Protein AF-A0A8J2AU92-F1 (afdb_monomer)

Structure (mmCIF, N/CA/C/O backbone):
data_AF-A0A8J2AU92-F1
#
_entry.id   AF-A0A8J2AU92-F1
#
loop_
_atom_site.group_PDB
_atom_site.id
_atom_site.type_symbol
_atom_site.label_atom_id
_atom_site.label_alt_id
_atom_site.label_comp_id
_atom_site.label_asym_id
_atom_site.label_entity_id
_atom_site.label_seq_id
_atom_site.pdbx_PDB_ins_code
_atom_site.Cartn_x
_atom_site.Cartn_y
_atom_site.Cartn_z
_atom_site.occupancy
_atom_site.B_iso_or_equiv
_atom_site.auth_seq_id
_atom_site.auth_comp_id
_atom_site.auth_asym_id
_atom_site.auth_atom_id
_atom_site.pdbx_PDB_model_num
ATOM 1 N N . MET A 1 1 ? -18.423 16.513 -66.044 1.00 45.84 1 MET A N 1
ATOM 2 C CA . MET A 1 1 ? -17.310 16.130 -65.147 1.00 45.84 1 MET A CA 1
ATOM 3 C C . MET A 1 1 ? -17.888 15.427 -63.923 1.00 45.84 1 MET A C 1
ATOM 5 O O . MET A 1 1 ? -18.429 16.090 -63.050 1.00 45.84 1 MET A O 1
ATOM 9 N N . ARG A 1 2 ? -17.880 14.086 -63.909 1.00 35.47 2 ARG A N 1
ATOM 10 C CA . ARG A 1 2 ? -18.372 13.256 -62.794 1.00 35.47 2 ARG A CA 1
ATOM 11 C C . ARG A 1 2 ? -17.227 13.052 -61.795 1.00 35.47 2 ARG A C 1
ATOM 13 O O . ARG A 1 2 ? -16.176 12.568 -62.201 1.00 35.47 2 ARG A O 1
ATOM 20 N N . ARG A 1 3 ? -17.416 13.425 -60.524 1.00 49.69 3 ARG A N 1
ATOM 21 C CA . ARG A 1 3 ? -16.503 13.065 -59.426 1.00 49.69 3 ARG A CA 1
ATOM 22 C C . ARG A 1 3 ? -17.018 11.797 -58.753 1.00 49.69 3 ARG A C 1
ATOM 24 O O . ARG A 1 3 ? -18.166 11.748 -58.322 1.00 49.69 3 ARG A O 1
ATOM 31 N N . LEU A 1 4 ? -16.157 10.788 -58.711 1.00 50.66 4 LEU A N 1
ATOM 32 C CA . LEU A 1 4 ? -16.329 9.559 -57.949 1.00 50.66 4 LEU A CA 1
ATOM 33 C C . LEU A 1 4 ? -16.098 9.883 -56.465 1.00 50.66 4 LEU A C 1
ATOM 35 O O . LEU A 1 4 ? -15.026 10.362 -56.107 1.00 50.66 4 LEU A O 1
ATOM 39 N N . PHE A 1 5 ? -17.104 9.643 -55.625 1.00 44.06 5 PHE A N 1
ATOM 40 C CA . PHE A 1 5 ? -16.948 9.547 -54.174 1.00 44.06 5 PHE A CA 1
ATOM 41 C C . PHE A 1 5 ? -16.789 8.066 -53.829 1.00 44.06 5 PHE A C 1
ATOM 43 O O . PHE A 1 5 ? -17.684 7.264 -54.099 1.00 44.06 5 PHE A O 1
ATOM 50 N N . THR A 1 6 ? -15.641 7.695 -53.272 1.00 51.19 6 THR A N 1
ATOM 51 C CA . THR A 1 6 ? -15.382 6.353 -52.754 1.00 51.19 6 THR A CA 1
ATOM 52 C C . THR A 1 6 ? -16.047 6.189 -51.385 1.00 51.19 6 THR A C 1
ATOM 54 O O . THR A 1 6 ? -15.895 7.018 -50.489 1.00 51.19 6 THR A O 1
ATOM 57 N N . LYS A 1 7 ? -16.826 5.110 -51.242 1.00 45.81 7 LYS A N 1
ATOM 58 C CA . LYS A 1 7 ? -17.370 4.608 -49.975 1.00 45.81 7 LYS A CA 1
ATOM 59 C C . LYS A 1 7 ? -16.246 3.913 -49.206 1.00 45.81 7 LYS A C 1
ATOM 61 O O . LYS A 1 7 ? -16.013 2.735 -49.438 1.00 45.81 7 LYS A O 1
ATOM 66 N N . GLU A 1 8 ? -15.568 4.615 -48.306 1.00 49.22 8 GLU A N 1
ATOM 67 C CA . GLU A 1 8 ? -14.637 3.964 -47.374 1.00 49.22 8 GLU A CA 1
ATOM 68 C C . GLU A 1 8 ? -14.429 4.796 -46.095 1.00 49.22 8 GLU A C 1
ATOM 70 O O . GLU A 1 8 ? -13.327 5.238 -45.794 1.00 49.22 8 GLU A O 1
ATOM 75 N N . SER A 1 9 ? -15.496 5.079 -45.333 1.00 48.47 9 SER A N 1
ATOM 76 C CA . SER A 1 9 ? -15.340 5.637 -43.973 1.00 48.47 9 SER A CA 1
ATOM 77 C C . SER A 1 9 ? -16.565 5.441 -43.061 1.00 48.47 9 SER A C 1
ATOM 79 O O . SER A 1 9 ? -17.078 6.409 -42.499 1.00 48.47 9 SER A O 1
ATOM 81 N N . ALA A 1 10 ? -17.065 4.211 -42.902 1.00 44.78 10 ALA A N 1
ATOM 82 C CA . ALA A 1 10 ? -18.210 3.948 -42.012 1.00 44.78 10 ALA A CA 1
ATOM 83 C C . ALA A 1 10 ? -17.948 2.991 -40.829 1.00 44.78 10 ALA A C 1
ATOM 85 O O . ALA A 1 10 ? -18.820 2.880 -39.979 1.00 44.78 10 ALA A O 1
ATOM 86 N N . ASP A 1 11 ? -16.754 2.397 -40.682 1.00 43.44 11 ASP A N 1
ATOM 87 C CA . ASP A 1 11 ? -16.524 1.326 -39.684 1.00 43.44 11 ASP A CA 1
ATOM 88 C C . ASP A 1 11 ? -15.513 1.661 -38.566 1.00 43.44 11 ASP A C 1
ATOM 90 O O . ASP A 1 11 ? -14.786 0.794 -38.086 1.00 43.44 11 ASP A O 1
ATOM 94 N N . LYS A 1 12 ? -15.432 2.918 -38.104 1.00 45.22 12 LYS A N 1
ATOM 95 C CA . LYS A 1 12 ? -14.514 3.296 -36.998 1.00 45.22 12 LYS A CA 1
ATOM 96 C C . LYS A 1 12 ? -15.156 4.025 -35.811 1.00 45.22 12 LYS A C 1
ATOM 98 O O . LYS A 1 12 ? -14.476 4.778 -35.125 1.00 45.22 12 LYS A O 1
ATOM 103 N N . PHE A 1 13 ? -16.432 3.769 -35.519 1.00 42.09 13 PHE A N 1
ATOM 104 C CA . PHE A 1 13 ? -17.119 4.336 -34.343 1.00 42.09 13 PHE A CA 1
ATOM 105 C C . PHE A 1 13 ? -17.923 3.299 -33.531 1.00 42.09 13 PHE A C 1
ATOM 107 O O . PHE A 1 13 ? -19.010 3.589 -33.044 1.00 42.09 13 PHE A O 1
ATOM 114 N N . ALA A 1 14 ? -17.394 2.081 -33.359 1.00 45.72 14 ALA A N 1
ATOM 115 C CA . ALA A 1 14 ? -18.055 1.029 -32.572 1.00 45.72 14 ALA A CA 1
ATOM 116 C C . ALA A 1 14 ? -17.106 0.237 -31.645 1.00 45.72 14 ALA A C 1
ATOM 118 O O . ALA A 1 14 ? -17.269 -0.964 -31.463 1.00 45.72 14 ALA A O 1
ATOM 119 N N . PHE A 1 15 ? -16.124 0.898 -31.026 1.00 43.94 15 PHE A N 1
ATOM 120 C CA . PHE A 1 15 ? -15.339 0.317 -29.926 1.00 43.94 15 PHE A CA 1
ATOM 121 C C . PHE A 1 15 ? -15.318 1.278 -28.744 1.00 43.94 15 PHE A C 1
ATOM 123 O O . PHE A 1 15 ? -14.412 2.090 -28.589 1.00 43.94 15 PHE A O 1
ATOM 130 N N . GLY A 1 16 ? -16.358 1.214 -27.919 1.00 42.97 16 GLY A N 1
ATOM 131 C CA . GLY A 1 16 ? -16.445 2.058 -26.736 1.00 42.97 16 GLY A CA 1
ATOM 132 C C . GLY A 1 16 ? -17.606 1.693 -25.829 1.00 42.97 16 GLY A C 1
ATOM 133 O O . GLY A 1 16 ? -18.372 2.580 -25.503 1.00 42.97 16 GLY A O 1
ATOM 134 N N . CYS A 1 17 ? -17.778 0.413 -25.473 1.00 41.12 17 CYS A N 1
ATOM 135 C CA . CYS A 1 17 ? -18.692 -0.007 -24.390 1.00 41.12 17 CYS A CA 1
ATOM 136 C C . CYS A 1 17 ? -18.416 -1.411 -23.801 1.00 41.12 17 CYS A C 1
ATOM 138 O O . CYS A 1 17 ? -19.053 -1.788 -22.825 1.00 41.12 17 CYS A O 1
ATOM 140 N N . THR A 1 18 ? -17.470 -2.201 -24.320 1.00 41.25 18 THR A N 1
ATOM 141 C CA . THR A 1 18 ? -17.225 -3.581 -23.841 1.00 41.25 18 THR A CA 1
ATOM 142 C C . THR A 1 18 ? -16.221 -3.706 -22.686 1.00 41.25 18 THR A C 1
ATOM 144 O O . THR A 1 18 ? -16.001 -4.805 -22.190 1.00 41.25 18 THR A O 1
ATOM 147 N N . GLY A 1 19 ? -15.649 -2.600 -22.197 1.00 38.66 19 GLY A N 1
ATOM 148 C CA . GLY A 1 19 ? -14.637 -2.615 -21.127 1.00 38.66 19 GLY A CA 1
ATOM 149 C C . GLY A 1 19 ? -15.167 -2.728 -19.689 1.00 38.66 19 GLY A C 1
ATOM 150 O O . GLY A 1 19 ? -14.377 -2.931 -18.774 1.00 38.66 19 GLY A O 1
ATOM 151 N N . ILE A 1 20 ? -16.479 -2.610 -19.454 1.00 41.97 20 ILE A N 1
ATOM 152 C CA . ILE A 1 20 ? -17.036 -2.580 -18.083 1.00 41.97 20 ILE A CA 1
ATOM 153 C C . ILE A 1 20 ? -17.340 -3.996 -17.548 1.00 41.97 20 ILE A C 1
ATOM 155 O O . ILE A 1 20 ? -17.282 -4.227 -16.342 1.00 41.97 20 ILE A O 1
ATOM 159 N N . ALA A 1 21 ? -17.580 -4.986 -18.415 1.00 38.94 21 ALA A N 1
ATOM 160 C CA . ALA A 1 21 ? -17.986 -6.332 -17.986 1.00 38.94 21 ALA A CA 1
ATOM 161 C C . ALA A 1 21 ? -16.845 -7.172 -17.365 1.00 38.94 21 ALA A C 1
ATOM 163 O O . ALA A 1 21 ? -17.087 -7.982 -16.468 1.00 38.94 21 ALA A O 1
ATOM 164 N N . ALA A 1 22 ? -15.591 -6.959 -17.780 1.00 38.50 22 ALA A N 1
ATOM 165 C CA . ALA A 1 22 ? -14.452 -7.712 -17.243 1.00 38.50 22 ALA A CA 1
ATOM 166 C C . ALA A 1 22 ? -14.114 -7.318 -15.791 1.00 38.50 22 ALA A C 1
ATOM 168 O O . ALA A 1 22 ? -13.744 -8.172 -14.986 1.00 38.50 22 ALA A O 1
ATOM 169 N N . SER A 1 23 ? -14.329 -6.052 -15.416 1.00 41.69 23 SER A N 1
ATOM 170 C CA . SER A 1 23 ? -14.007 -5.562 -14.068 1.00 41.69 23 SER A CA 1
ATOM 171 C C . SER A 1 23 ? -14.993 -6.053 -12.996 1.00 41.69 23 SER A C 1
ATOM 173 O O . SER A 1 23 ? -14.610 -6.196 -11.838 1.00 41.69 23 SER A O 1
ATOM 175 N N . VAL A 1 24 ? -16.240 -6.371 -13.369 1.00 43.78 24 VAL A N 1
ATOM 176 C CA . VAL A 1 24 ? -17.266 -6.901 -12.446 1.00 43.78 24 VAL A CA 1
ATOM 177 C C . VAL A 1 24 ? -17.000 -8.370 -12.083 1.00 43.78 24 VAL A C 1
ATOM 179 O O . VAL A 1 24 ? -17.292 -8.801 -10.968 1.00 43.78 24 VAL A O 1
ATOM 182 N N . THR A 1 25 ? -16.387 -9.143 -12.985 1.00 42.97 25 THR A N 1
ATOM 183 C CA . THR A 1 25 ? -16.144 -10.581 -12.764 1.00 42.97 25 THR A CA 1
ATOM 184 C C . THR A 1 25 ? -14.987 -10.825 -11.785 1.00 42.97 25 THR A C 1
ATOM 186 O O . THR A 1 25 ? -15.093 -11.702 -10.929 1.00 42.97 25 THR A O 1
ATOM 189 N N . ALA A 1 26 ? -13.929 -10.003 -11.831 1.00 44.72 26 ALA A N 1
ATOM 190 C CA . ALA A 1 26 ? -12.849 -10.045 -10.838 1.00 44.72 26 ALA A CA 1
ATOM 191 C C . ALA A 1 26 ? -13.336 -9.627 -9.433 1.00 44.72 26 ALA A C 1
ATOM 193 O O . ALA A 1 26 ? -12.993 -10.275 -8.444 1.00 44.72 26 ALA A O 1
ATOM 194 N N . TYR A 1 27 ? -14.225 -8.627 -9.352 1.00 43.12 27 TYR A N 1
ATOM 195 C CA . TYR A 1 27 ? -14.877 -8.216 -8.099 1.00 43.12 27 TYR A CA 1
ATOM 196 C C . TYR A 1 27 ? -15.743 -9.330 -7.485 1.00 43.12 27 TYR A C 1
ATOM 198 O O . TYR A 1 27 ? -15.709 -9.559 -6.275 1.00 43.12 27 TYR A O 1
ATOM 206 N N . HIS A 1 28 ? -16.493 -10.072 -8.308 1.00 44.03 28 HIS A N 1
ATOM 207 C CA . HIS A 1 28 ? -17.317 -11.183 -7.820 1.00 44.03 28 HIS A CA 1
ATOM 208 C C . HIS A 1 28 ? -16.502 -12.387 -7.332 1.00 44.03 28 HIS A C 1
ATOM 210 O O . HIS A 1 28 ? -16.979 -13.116 -6.459 1.00 44.03 28 HIS A O 1
ATOM 216 N N . TYR A 1 29 ? -15.291 -12.600 -7.856 1.00 42.25 29 TYR A N 1
ATOM 217 C CA . TYR A 1 29 ? -14.424 -13.683 -7.389 1.00 42.25 29 TYR A CA 1
ATOM 218 C C . TYR A 1 29 ? -13.802 -13.360 -6.021 1.00 42.25 29 TYR A C 1
ATOM 220 O O . TYR A 1 29 ? -13.781 -14.221 -5.142 1.00 42.25 29 TYR A O 1
ATOM 228 N N . TRP A 1 30 ? -13.405 -12.102 -5.794 1.00 46.28 30 TRP A N 1
ATOM 229 C CA . TRP A 1 30 ? -12.909 -11.637 -4.494 1.00 46.28 30 TRP A CA 1
ATOM 230 C C . TRP A 1 30 ? -13.989 -11.700 -3.396 1.00 46.28 30 TRP A C 1
ATOM 232 O O . TRP A 1 30 ? -13.743 -12.236 -2.316 1.00 46.28 30 TRP A O 1
ATOM 242 N N . SER A 1 31 ? -15.225 -11.269 -3.690 1.00 46.88 31 SER A N 1
ATOM 243 C CA . SER A 1 31 ? -16.317 -11.288 -2.701 1.00 46.88 31 SER A CA 1
ATOM 244 C C . SER A 1 31 ? -16.759 -12.700 -2.282 1.00 46.88 31 SER A C 1
ATOM 246 O O . SER A 1 31 ? -17.202 -12.868 -1.149 1.00 46.88 31 SER A O 1
ATOM 248 N N . ARG A 1 32 ? -16.644 -13.717 -3.153 1.00 51.12 32 ARG A N 1
ATOM 249 C CA . ARG A 1 32 ? -17.005 -15.111 -2.812 1.00 51.12 32 ARG A CA 1
ATOM 250 C C . ARG A 1 32 ? -15.932 -15.842 -2.003 1.00 51.12 32 ARG A C 1
ATOM 252 O O . ARG A 1 32 ? -16.266 -16.779 -1.284 1.00 51.12 32 ARG A O 1
ATOM 259 N N . GLY A 1 33 ? -14.666 -15.433 -2.110 1.00 48.59 33 GLY A N 1
ATOM 260 C CA . GLY A 1 33 ? -13.575 -16.018 -1.324 1.00 48.59 33 GLY A CA 1
ATOM 261 C C . GLY A 1 33 ? -13.695 -15.720 0.174 1.00 48.59 33 GLY A C 1
ATOM 262 O O . GLY A 1 33 ? -13.491 -16.612 0.992 1.00 48.59 33 GLY A O 1
ATOM 263 N N . GLN A 1 34 ? -14.097 -14.498 0.538 1.00 50.41 34 GLN A N 1
ATOM 264 C CA . GLN A 1 34 ? -14.276 -14.092 1.942 1.00 50.41 34 GLN A CA 1
ATOM 265 C C . GLN A 1 34 ? -15.430 -14.834 2.639 1.00 50.41 34 GLN A C 1
ATOM 267 O O . GLN A 1 34 ? -15.287 -15.251 3.785 1.00 50.41 34 GLN A O 1
ATOM 272 N N . GLU A 1 35 ? -16.536 -15.093 1.934 1.00 54.91 35 GLU A N 1
ATOM 273 C CA . GLU A 1 35 ? -17.731 -15.717 2.522 1.00 54.91 35 GLU A CA 1
ATOM 274 C C . GLU A 1 35 ? -17.475 -17.147 3.048 1.00 54.91 35 GLU A C 1
ATOM 276 O O . GLU A 1 35 ? -18.091 -17.570 4.027 1.00 54.91 35 GLU A O 1
ATOM 281 N N . GLN A 1 36 ? -16.538 -17.902 2.455 1.00 55.25 36 GLN A N 1
ATOM 282 C CA . GLN A 1 36 ? -16.179 -19.229 2.976 1.00 55.25 36 GLN A CA 1
ATOM 283 C C . GLN A 1 36 ? -15.331 -19.178 4.252 1.00 55.25 36 GLN A C 1
ATOM 285 O O . GLN A 1 36 ? -15.491 -20.053 5.104 1.00 55.25 36 GLN A O 1
ATOM 290 N N . VAL A 1 37 ? -14.473 -18.167 4.413 1.00 56.97 37 VAL A N 1
ATOM 291 C CA . VAL A 1 37 ? -13.646 -18.011 5.621 1.00 56.97 37 VAL A CA 1
ATOM 292 C C . VAL A 1 37 ? -14.530 -17.643 6.816 1.00 56.97 37 VAL A C 1
ATOM 294 O O . VAL A 1 37 ? -14.434 -18.268 7.874 1.00 56.97 37 VAL A O 1
ATOM 297 N N . ASP A 1 38 ? -15.485 -16.732 6.614 1.00 53.12 38 ASP A N 1
ATOM 298 C CA . ASP A 1 38 ? -16.443 -16.322 7.649 1.00 53.12 38 ASP A CA 1
ATOM 299 C C . ASP A 1 38 ? -17.348 -17.489 8.100 1.00 53.12 38 ASP A C 1
ATOM 301 O O . ASP A 1 38 ? -17.683 -17.639 9.282 1.00 53.12 38 ASP A O 1
ATOM 305 N N . LYS A 1 39 ? -17.705 -18.389 7.173 1.00 57.50 39 LYS A N 1
ATOM 306 C CA . LYS A 1 39 ? -18.526 -19.571 7.476 1.00 57.50 39 LYS A CA 1
ATOM 307 C C . LYS A 1 39 ? -17.769 -20.650 8.259 1.00 57.50 39 LYS A C 1
ATOM 309 O O . LYS A 1 39 ? -18.392 -21.400 9.008 1.00 57.50 39 LYS A O 1
ATOM 314 N N . MET A 1 40 ? -16.443 -20.724 8.133 1.00 51.69 40 MET A N 1
ATOM 315 C CA . MET A 1 40 ? -15.620 -21.645 8.929 1.00 51.69 40 MET A CA 1
ATOM 316 C C . MET A 1 40 ? -15.353 -21.110 10.341 1.00 51.69 40 MET A C 1
ATOM 318 O O . MET A 1 40 ? -15.342 -21.893 11.291 1.00 51.69 40 MET A O 1
ATOM 322 N N . ALA A 1 41 ? -15.236 -19.789 10.510 1.00 54.88 41 ALA A N 1
ATOM 323 C CA . ALA A 1 41 ? -15.033 -19.168 11.821 1.00 54.88 41 ALA A CA 1
ATOM 324 C C . ALA A 1 41 ? -16.238 -19.328 12.775 1.00 54.88 41 ALA A C 1
ATOM 326 O O . ALA A 1 41 ? -16.071 -19.312 13.992 1.00 54.88 41 ALA A O 1
ATOM 327 N N . SER A 1 42 ? -17.451 -19.531 12.248 1.00 54.91 42 SER A N 1
ATOM 328 C CA . SER A 1 42 ? -18.685 -19.629 13.047 1.00 54.91 42 SER A CA 1
ATOM 329 C C . SER A 1 42 ? -19.101 -21.058 13.447 1.00 54.91 42 SER A C 1
ATOM 331 O O . SER A 1 42 ? -20.035 -21.219 14.231 1.00 54.91 42 SER A O 1
ATOM 333 N N . SER A 1 43 ? -18.418 -22.107 12.968 1.00 52.62 43 SER A N 1
ATOM 334 C CA . SER A 1 43 ? -18.859 -23.510 13.119 1.00 52.62 43 SER A CA 1
ATOM 335 C C . SER A 1 43 ? -18.281 -24.268 14.335 1.00 52.62 43 SER A C 1
ATOM 337 O O . SER A 1 43 ? -18.630 -25.430 14.550 1.00 52.62 43 SER A O 1
ATOM 339 N N . SER A 1 44 ? -17.400 -23.667 15.138 1.00 46.75 44 SER A N 1
ATOM 340 C CA . SER A 1 44 ? -16.679 -24.351 16.228 1.00 46.75 44 SER A CA 1
ATOM 341 C C . SER A 1 44 ? -17.330 -24.121 17.604 1.00 46.75 44 SER A C 1
ATOM 343 O O . SER A 1 44 ? -16.786 -23.410 18.448 1.00 46.75 44 SER A O 1
ATOM 345 N N . GLY A 1 45 ? -18.507 -24.709 17.844 1.00 46.69 45 GLY A N 1
ATOM 346 C CA . GLY A 1 45 ? -19.263 -24.550 19.096 1.00 46.69 45 GLY A CA 1
ATOM 347 C C . GLY A 1 45 ? -19.676 -25.875 19.744 1.00 46.69 45 GLY A C 1
ATOM 348 O O . GLY A 1 45 ? -20.853 -26.221 19.719 1.00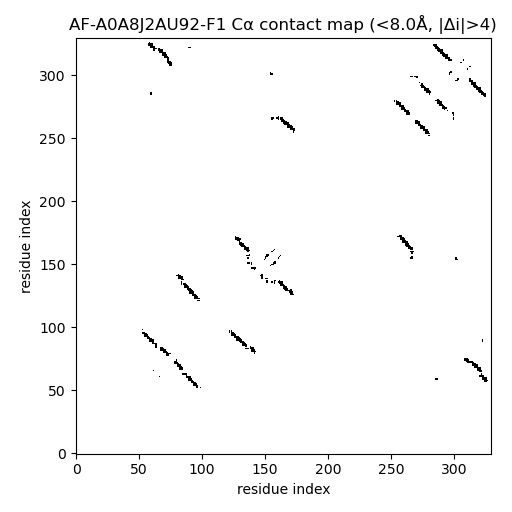 46.69 45 GLY A O 1
ATOM 349 N N . GLY A 1 46 ? -18.723 -26.608 20.331 1.00 47.75 46 GLY A N 1
ATOM 350 C CA . GLY A 1 46 ? -18.951 -27.841 21.098 1.00 47.75 46 GLY A CA 1
ATOM 351 C C . GLY A 1 46 ? -18.392 -27.751 22.522 1.00 47.75 46 GLY A C 1
ATOM 352 O O . GLY A 1 46 ? -17.256 -28.129 22.750 1.00 47.75 46 GLY A O 1
ATOM 353 N N . GLY A 1 47 ? -19.212 -27.219 23.435 1.00 53.06 47 GLY A N 1
ATOM 354 C CA . GLY A 1 47 ? -19.230 -27.397 24.897 1.00 53.06 47 GLY A CA 1
ATOM 355 C C . GLY A 1 47 ? -17.937 -27.602 25.696 1.00 53.06 47 GLY A C 1
ATOM 356 O O . GLY A 1 47 ? -17.598 -28.740 25.976 1.00 53.06 47 GLY A O 1
ATOM 357 N N . ASP A 1 48 ? -17.399 -26.513 26.259 1.00 47.28 48 ASP A N 1
ATOM 358 C CA . ASP A 1 48 ? -16.711 -26.502 27.561 1.00 47.28 48 ASP A CA 1
ATOM 359 C C . ASP A 1 48 ? -17.020 -25.181 28.297 1.00 47.28 48 ASP A C 1
ATOM 361 O O . ASP A 1 48 ? -16.854 -24.090 27.754 1.00 47.28 48 ASP A O 1
ATOM 365 N N . LYS A 1 49 ? -17.535 -25.261 29.534 1.00 56.78 49 LYS A N 1
ATOM 366 C CA . LYS A 1 49 ? -18.047 -24.124 30.336 1.00 56.78 49 LYS A CA 1
ATOM 367 C C . LYS A 1 49 ? -16.969 -23.420 31.181 1.00 56.78 49 LYS A C 1
ATOM 369 O O . LYS A 1 49 ? -17.259 -22.971 32.287 1.00 56.78 49 LYS A O 1
ATOM 374 N N . ASN A 1 50 ? -15.740 -23.306 30.685 1.00 55.50 50 ASN A N 1
ATOM 375 C CA . ASN A 1 50 ? -14.701 -22.523 31.361 1.00 55.50 50 ASN A CA 1
ATOM 376 C C . ASN A 1 50 ? -14.680 -21.104 30.784 1.00 55.50 50 ASN A C 1
ATOM 378 O O . ASN A 1 50 ? -14.566 -20.950 29.574 1.00 55.50 50 ASN A O 1
ATOM 382 N N . GLY A 1 51 ? -14.848 -20.096 31.651 1.00 58.50 51 GLY A N 1
ATOM 383 C CA . GLY A 1 51 ? -15.053 -18.671 31.345 1.00 58.50 51 GLY A CA 1
ATOM 384 C C . GLY A 1 51 ? -14.274 -18.129 30.144 1.00 58.50 51 GLY A C 1
ATOM 385 O O . GLY A 1 51 ? -13.183 -17.585 30.293 1.00 58.50 51 GLY A O 1
ATOM 386 N N . ALA A 1 52 ? -14.864 -18.259 28.957 1.00 59.75 52 ALA A N 1
ATOM 387 C CA . ALA A 1 52 ? -14.277 -17.813 27.709 1.00 59.75 52 ALA A CA 1
ATOM 388 C C . ALA A 1 52 ? -14.295 -16.282 27.654 1.00 59.75 52 ALA A C 1
ATOM 390 O O . ALA A 1 52 ? -15.355 -15.655 27.719 1.00 59.75 52 ALA A O 1
ATOM 391 N N . SER A 1 53 ? -13.109 -15.688 27.527 1.00 62.59 53 SER A N 1
ATOM 392 C CA . SER A 1 53 ? -12.957 -14.282 27.159 1.00 62.59 53 SER A CA 1
ATOM 393 C C . SER A 1 53 ? -13.729 -14.025 25.863 1.00 62.59 53 SER A C 1
ATOM 395 O O . SER A 1 53 ? -13.485 -14.670 24.842 1.00 62.59 53 SER A O 1
ATOM 397 N N . LYS A 1 54 ? -14.701 -13.113 25.912 1.00 69.44 54 LYS A N 1
ATOM 398 C CA . LYS A 1 54 ? -15.484 -12.718 24.742 1.00 69.44 54 LYS A CA 1
ATOM 399 C C . LYS A 1 54 ? -14.655 -11.728 23.928 1.00 69.44 54 LYS A C 1
ATOM 401 O O . LYS A 1 54 ? -14.591 -10.554 24.283 1.00 69.44 54 LYS A O 1
ATOM 406 N N . SER A 1 55 ? -14.033 -12.190 22.848 1.00 77.44 55 SER A N 1
ATOM 407 C CA . SER A 1 55 ? -13.433 -11.299 21.857 1.00 77.44 55 SER A CA 1
ATOM 408 C C . SER A 1 55 ? -14.523 -10.728 20.948 1.00 77.44 55 SER A C 1
ATOM 410 O O . SER A 1 55 ? -15.485 -11.408 20.584 1.00 77.44 55 SER A O 1
ATOM 412 N N . SER A 1 56 ? -14.395 -9.451 20.597 1.00 86.69 56 SER A N 1
ATOM 413 C CA . SER A 1 56 ? -15.205 -8.836 19.545 1.00 86.69 56 SER A CA 1
ATOM 414 C C . SER A 1 56 ? -14.309 -8.457 18.379 1.00 86.69 56 SER A C 1
ATOM 416 O O . SER A 1 56 ? -13.308 -7.768 18.576 1.00 86.69 56 SER A O 1
ATOM 418 N N . SER A 1 57 ? -14.675 -8.893 17.174 1.00 91.75 57 SER A N 1
ATOM 419 C CA . SER A 1 57 ? -14.012 -8.493 15.935 1.00 91.75 57 SER A CA 1
ATOM 420 C C . SER A 1 57 ? -14.769 -7.359 15.251 1.00 91.75 57 SER A C 1
ATOM 422 O O . SER A 1 57 ? -16.000 -7.370 15.212 1.00 91.75 57 SER A O 1
ATOM 424 N N . SER A 1 58 ? -14.050 -6.397 14.680 1.00 94.50 58 SER A N 1
ATOM 425 C CA . SER A 1 58 ? -14.619 -5.316 13.870 1.00 94.50 58 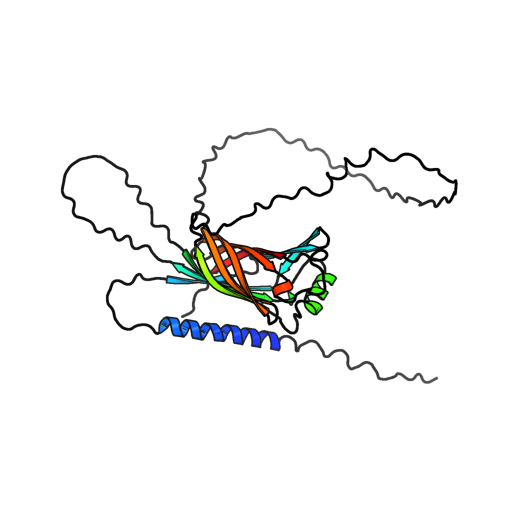SER A CA 1
ATOM 426 C C . SER A 1 58 ? -13.941 -5.251 12.504 1.00 94.50 58 SER A C 1
ATOM 428 O O . SER A 1 58 ? -12.737 -5.474 12.388 1.00 94.50 58 SER A O 1
ATOM 430 N N . LYS A 1 59 ? -14.722 -4.943 11.463 1.00 95.56 59 LYS A N 1
ATOM 431 C CA . LYS A 1 59 ? -14.238 -4.764 10.089 1.00 95.56 59 LYS A CA 1
ATOM 432 C C . LYS A 1 59 ? -14.242 -3.282 9.742 1.00 95.56 59 LYS A C 1
ATOM 434 O O . LYS A 1 59 ? -15.250 -2.606 9.933 1.00 95.56 59 LYS A O 1
ATOM 439 N N . TYR A 1 60 ? -13.135 -2.799 9.200 1.00 97.12 60 TYR A N 1
ATOM 440 C CA . TYR A 1 60 ? -12.981 -1.431 8.719 1.00 97.12 60 TYR A CA 1
ATOM 441 C C . TYR A 1 60 ? -12.621 -1.463 7.239 1.00 97.12 60 TYR A C 1
ATOM 443 O O . TYR A 1 60 ? -11.854 -2.321 6.810 1.00 97.12 60 TYR A O 1
ATOM 451 N N . ARG A 1 61 ? -13.153 -0.533 6.450 1.00 98.00 61 ARG A N 1
ATOM 452 C CA . ARG A 1 61 ? -12.861 -0.377 5.023 1.00 98.00 61 ARG A CA 1
ATOM 453 C C . ARG A 1 61 ? -12.102 0.917 4.795 1.00 98.00 61 ARG A C 1
ATOM 455 O O . ARG A 1 61 ? -12.459 1.943 5.365 1.00 98.00 61 ARG A O 1
ATOM 462 N N . PHE A 1 62 ? -11.076 0.873 3.954 1.00 98.06 62 PHE A N 1
ATOM 463 C CA . PHE A 1 62 ? -10.303 2.061 3.601 1.00 98.06 62 PHE A CA 1
ATOM 464 C C . PHE A 1 62 ? -11.210 3.084 2.915 1.00 98.06 62 PHE A C 1
ATOM 466 O O . PHE A 1 62 ? -12.002 2.722 2.046 1.00 98.06 62 PHE A O 1
ATOM 473 N N . ASP A 1 63 ? -11.071 4.351 3.294 1.00 98.25 63 ASP A N 1
ATOM 474 C CA . ASP A 1 63 ? -11.679 5.501 2.635 1.00 98.25 63 ASP A CA 1
ATOM 475 C C . ASP A 1 63 ? -10.697 6.034 1.574 1.00 98.25 63 ASP A C 1
ATOM 477 O O . ASP A 1 63 ? -9.696 6.666 1.942 1.00 98.25 63 ASP A O 1
ATOM 481 N N . PRO A 1 64 ? -10.933 5.807 0.265 1.00 97.75 64 PRO A N 1
ATOM 482 C CA . PRO A 1 64 ? -10.011 6.238 -0.785 1.00 97.75 64 PRO A CA 1
ATOM 483 C C . PRO A 1 64 ? -9.880 7.761 -0.903 1.00 97.75 64 PRO A C 1
ATOM 485 O O . PRO A 1 64 ? -8.879 8.239 -1.427 1.00 97.75 64 PRO A O 1
ATOM 488 N N . ALA A 1 65 ? -10.855 8.539 -0.415 1.00 97.88 65 ALA A N 1
ATOM 489 C CA . ALA A 1 65 ? -10.801 10.000 -0.472 1.00 97.88 65 ALA A CA 1
ATOM 490 C C . ALA A 1 65 ? -9.830 10.589 0.564 1.00 97.88 65 ALA A C 1
ATOM 492 O O . ALA A 1 65 ? -9.293 11.682 0.370 1.00 97.88 65 ALA A O 1
ATOM 493 N N . ARG A 1 66 ? -9.599 9.865 1.666 1.00 98.25 66 ARG A N 1
ATOM 494 C CA . ARG A 1 66 ? -8.714 10.278 2.768 1.00 98.25 66 ARG A CA 1
ATOM 495 C C . ARG A 1 66 ? -7.433 9.454 2.871 1.00 98.25 66 ARG A C 1
ATOM 497 O O . ARG A 1 66 ? -6.507 9.851 3.583 1.00 98.25 66 ARG A O 1
ATOM 504 N N . SER A 1 67 ? -7.369 8.339 2.155 1.00 98.50 67 SER A N 1
ATOM 505 C CA . SER A 1 67 ? -6.195 7.477 2.098 1.00 98.50 67 SER A CA 1
ATOM 506 C C . SER A 1 67 ? -5.276 7.849 0.931 1.00 98.50 67 SER A C 1
ATOM 508 O O . SER A 1 67 ? -5.708 8.383 -0.088 1.00 98.50 67 SER A O 1
ATOM 510 N N . LYS A 1 68 ? -3.980 7.571 1.072 1.00 98.50 68 LYS A N 1
ATOM 511 C CA . LYS A 1 68 ? -2.950 7.814 0.057 1.00 98.50 68 LYS A CA 1
ATOM 512 C C . LYS A 1 68 ? -2.016 6.614 0.001 1.00 98.50 68 LYS A C 1
ATOM 514 O O . LYS A 1 68 ? -1.449 6.250 1.026 1.00 98.50 68 LYS A O 1
ATOM 519 N N . LEU A 1 69 ? -1.825 6.048 -1.189 1.00 98.44 69 LEU A N 1
ATOM 520 C CA . LEU A 1 69 ? -0.842 4.995 -1.444 1.00 98.44 69 LEU A CA 1
ATOM 521 C C . LEU A 1 69 ? 0.310 5.574 -2.266 1.00 98.44 69 LEU A C 1
ATOM 523 O O . LEU A 1 69 ? 0.259 5.543 -3.498 1.00 98.44 69 LEU A O 1
ATOM 527 N N . ASN A 1 70 ? 1.308 6.159 -1.600 1.00 98.62 70 ASN A N 1
ATOM 528 C CA . ASN A 1 70 ? 2.465 6.739 -2.277 1.00 98.62 70 ASN A CA 1
ATOM 529 C C . ASN A 1 70 ? 3.605 5.727 -2.376 1.00 98.62 70 ASN A C 1
ATOM 531 O O . ASN A 1 70 ? 3.762 4.837 -1.540 1.00 98.62 70 ASN A O 1
ATOM 535 N N . PHE A 1 71 ? 4.437 5.911 -3.392 1.00 98.62 71 PHE A N 1
ATOM 536 C CA . PHE A 1 71 ? 5.700 5.210 -3.530 1.00 98.62 71 PHE A CA 1
ATOM 537 C C . PHE A 1 71 ? 6.792 6.163 -4.011 1.00 98.62 71 PHE A C 1
ATOM 539 O O . PHE A 1 71 ? 6.527 7.237 -4.566 1.00 98.62 71 PHE A O 1
ATOM 546 N N . SER A 1 72 ? 8.042 5.759 -3.821 1.00 98.25 72 SER A N 1
ATOM 547 C CA . SER A 1 72 ? 9.194 6.464 -4.371 1.00 98.25 72 SER A CA 1
ATOM 548 C C . SER A 1 72 ? 10.274 5.501 -4.845 1.00 98.25 72 SER A C 1
ATOM 550 O O . SER A 1 72 ? 10.446 4.421 -4.291 1.00 98.25 72 SER A O 1
ATOM 552 N N . THR A 1 73 ? 10.999 5.885 -5.890 1.00 97.94 73 THR A N 1
ATOM 553 C CA . THR A 1 73 ? 12.140 5.128 -6.418 1.00 97.94 73 THR A CA 1
ATOM 554 C C . THR A 1 73 ? 13.208 6.088 -6.920 1.00 97.94 73 THR A C 1
ATOM 556 O O . THR A 1 73 ? 12.891 7.179 -7.391 1.00 97.94 73 THR A O 1
ATOM 559 N N . SER A 1 74 ? 14.475 5.685 -6.861 1.00 97.44 74 SER A N 1
ATOM 560 C CA . SER A 1 74 ? 15.561 6.446 -7.489 1.00 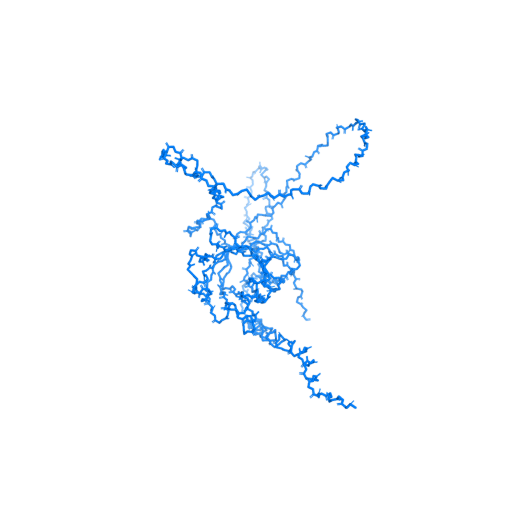97.44 74 SER A CA 1
ATOM 561 C C . SER A 1 74 ? 15.542 6.268 -9.014 1.00 97.44 74 SER A C 1
ATOM 563 O O . SER A 1 74 ? 15.162 5.211 -9.520 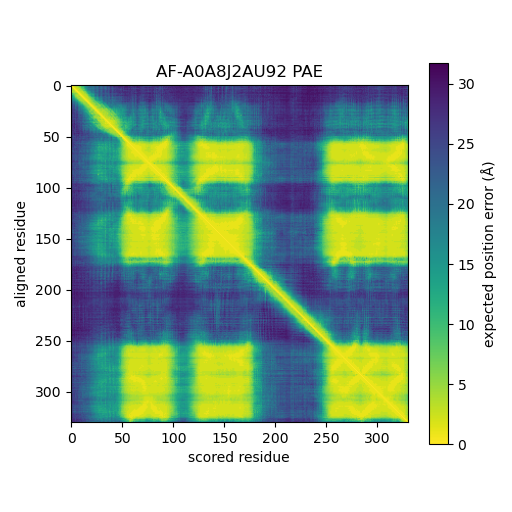1.00 97.44 74 SER A O 1
ATOM 565 N N . HIS A 1 75 ? 15.938 7.294 -9.757 1.00 95.62 75 HIS A N 1
ATOM 566 C CA . HIS A 1 75 ? 16.105 7.293 -11.206 1.00 95.62 75 HIS A CA 1
ATOM 567 C C . HIS A 1 75 ? 17.218 8.279 -11.583 1.00 95.62 75 HIS A C 1
ATOM 569 O O . HIS A 1 75 ? 17.035 9.492 -11.472 1.00 95.62 75 HIS A O 1
ATOM 575 N N . TRP A 1 76 ? 18.377 7.761 -12.005 1.00 94.12 76 TRP A N 1
ATOM 576 C CA . TRP A 1 76 ? 19.583 8.548 -12.326 1.00 94.12 76 TRP A CA 1
ATOM 577 C C . TRP A 1 76 ? 19.968 9.588 -11.259 1.00 94.12 76 TRP A C 1
ATOM 579 O O . TRP A 1 76 ? 20.279 10.732 -11.578 1.00 94.12 76 TRP A O 1
ATOM 589 N N . GLY A 1 77 ? 19.919 9.202 -9.982 1.00 92.38 77 GLY A N 1
ATOM 590 C CA . GLY A 1 77 ? 20.265 10.086 -8.862 1.00 92.38 77 GLY A CA 1
ATOM 591 C C . GLY A 1 77 ? 19.147 11.033 -8.409 1.00 92.38 77 GLY A C 1
ATOM 592 O O . GLY A 1 77 ? 19.319 11.718 -7.407 1.00 92.38 77 GLY A O 1
ATOM 593 N N . PHE A 1 78 ? 17.990 11.042 -9.078 1.00 96.50 78 PHE A N 1
ATOM 594 C CA . PHE A 1 78 ? 16.805 11.790 -8.647 1.00 96.50 78 PHE A CA 1
ATOM 595 C C . PHE A 1 78 ? 15.726 10.853 -8.109 1.00 96.50 78 PHE A C 1
ATOM 597 O O . PHE A 1 78 ? 15.592 9.721 -8.565 1.00 96.50 78 PHE A O 1
ATOM 604 N N . THR A 1 79 ? 14.895 11.333 -7.188 1.00 97.50 79 THR A N 1
ATOM 605 C CA . THR A 1 79 ? 13.752 10.559 -6.690 1.00 97.50 79 THR A CA 1
ATOM 606 C C . THR A 1 79 ? 12.523 10.798 -7.557 1.00 97.50 79 THR A C 1
ATOM 608 O O . THR A 1 79 ? 12.083 11.930 -7.753 1.00 97.50 79 THR A O 1
ATOM 611 N N . VAL A 1 80 ? 11.932 9.717 -8.058 1.00 98.06 80 VAL A N 1
ATOM 612 C CA . VAL A 1 80 ? 10.614 9.724 -8.688 1.00 98.06 80 VAL A CA 1
ATOM 613 C C . VAL A 1 80 ? 9.588 9.339 -7.641 1.00 98.06 80 VAL A C 1
ATOM 615 O O . VAL A 1 80 ? 9.636 8.240 -7.091 1.00 98.06 80 VAL A O 1
ATOM 618 N N . HIS A 1 81 ? 8.643 10.239 -7.404 1.00 98.50 81 HIS A N 1
ATOM 619 C CA . HIS A 1 81 ? 7.467 9.975 -6.590 1.00 98.50 81 HIS A CA 1
ATOM 620 C 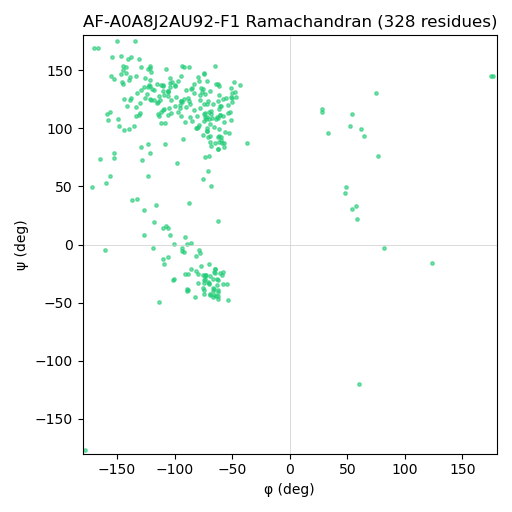C . HIS A 1 81 ? 6.304 9.554 -7.482 1.00 98.50 81 HIS A C 1
ATOM 622 O O . HIS A 1 81 ? 6.139 10.053 -8.599 1.00 98.50 81 HIS A O 1
ATOM 628 N N . GLY A 1 82 ? 5.480 8.655 -6.968 1.00 98.44 82 GLY A N 1
ATOM 629 C CA . GLY A 1 82 ? 4.206 8.325 -7.573 1.00 98.44 82 GLY A CA 1
ATOM 630 C C . GLY A 1 82 ? 3.196 7.896 -6.528 1.00 98.44 82 GLY A C 1
ATOM 631 O O . GLY A 1 82 ? 3.499 7.792 -5.339 1.00 98.44 82 GLY A O 1
ATOM 632 N N . LYS A 1 83 ? 1.972 7.676 -6.985 1.00 98.75 83 LYS A N 1
ATOM 633 C CA . LYS A 1 83 ? 0.868 7.197 -6.160 1.00 98.75 83 LYS A CA 1
ATOM 634 C C . LYS A 1 83 ? -0.067 6.314 -6.970 1.00 98.75 83 LYS A C 1
ATOM 636 O O . LYS A 1 83 ? -0.077 6.383 -8.199 1.00 98.75 83 LYS A O 1
ATOM 641 N N . PHE A 1 84 ? -0.887 5.543 -6.273 1.00 98.69 84 PHE A N 1
ATOM 642 C CA . PHE A 1 84 ? -2.060 4.893 -6.849 1.00 98.69 84 PHE A CA 1
ATOM 643 C C . PHE A 1 84 ? -3.322 5.635 -6.422 1.00 98.69 84 PHE A C 1
ATOM 645 O O . PHE A 1 84 ? -3.468 6.026 -5.264 1.00 98.69 84 PHE A O 1
ATOM 652 N N . THR A 1 85 ? -4.224 5.858 -7.375 1.00 98.38 85 THR A N 1
ATOM 653 C CA . THR A 1 85 ? -5.431 6.678 -7.171 1.00 98.38 85 THR A CA 1
ATOM 654 C C . THR A 1 85 ? -6.716 5.862 -7.066 1.00 98.38 85 THR A C 1
ATOM 656 O O . THR A 1 85 ? -7.744 6.407 -6.676 1.00 98.38 85 THR A O 1
ATOM 659 N N . ASN A 1 86 ? -6.671 4.565 -7.381 1.00 98.38 86 ASN A N 1
ATOM 660 C CA . ASN A 1 86 ? -7.813 3.665 -7.276 1.00 98.38 86 ASN A CA 1
ATOM 661 C C . ASN A 1 86 ? -7.394 2.393 -6.538 1.00 98.38 86 ASN A C 1
ATOM 663 O O . ASN A 1 86 ? -6.592 1.599 -7.037 1.00 98.38 86 ASN A O 1
ATOM 667 N N . PHE A 1 87 ? -7.921 2.236 -5.334 1.00 98.44 87 PHE A N 1
ATOM 668 C CA . PHE A 1 87 ? -7.640 1.120 -4.452 1.00 98.44 87 PHE A CA 1
ATOM 669 C C . PHE A 1 87 ? -8.804 0.911 -3.492 1.00 98.44 87 PHE A C 1
ATOM 671 O O . PHE A 1 87 ? -9.604 1.812 -3.232 1.00 98.44 87 PHE A O 1
ATOM 678 N N . GLU A 1 88 ? -8.848 -0.279 -2.921 1.00 98.25 88 GLU A N 1
ATOM 679 C CA . GLU A 1 88 ? -9.686 -0.619 -1.788 1.00 98.25 88 GLU A CA 1
ATOM 680 C C . GLU A 1 88 ? -8.910 -1.517 -0.832 1.00 98.25 88 GLU A C 1
ATOM 682 O O . GLU A 1 88 ? -7.925 -2.156 -1.200 1.00 98.25 88 GLU A O 1
ATOM 687 N N . GLY A 1 89 ? -9.357 -1.568 0.412 1.00 97.50 89 GLY A N 1
ATOM 688 C CA . GLY A 1 89 ? -8.769 -2.453 1.397 1.00 97.50 89 GLY A CA 1
ATOM 689 C C . GLY A 1 89 ? -9.597 -2.503 2.660 1.00 97.50 89 GLY A C 1
ATOM 690 O O . GLY A 1 89 ? -10.542 -1.722 2.840 1.00 97.50 89 GLY A O 1
ATOM 691 N N . THR A 1 90 ? -9.257 -3.452 3.518 1.00 97.38 90 THR A N 1
ATOM 692 C CA . THR A 1 90 ? -9.933 -3.672 4.788 1.00 97.38 90 THR A CA 1
ATOM 693 C C . THR A 1 90 ? -8.948 -3.986 5.898 1.00 97.38 90 THR A C 1
ATOM 695 O O . THR A 1 90 ? -7.978 -4.708 5.678 1.00 97.38 90 THR A O 1
ATOM 698 N N . PHE A 1 91 ? -9.254 -3.496 7.098 1.00 94.62 91 PHE A N 1
ATOM 699 C CA . PHE A 1 91 ? -8.688 -3.994 8.346 1.00 94.62 91 PHE A CA 1
ATOM 700 C C . PHE A 1 91 ? -9.707 -4.887 9.044 1.00 94.62 91 PHE A C 1
ATOM 702 O O . PHE A 1 91 ? -10.893 -4.551 9.111 1.00 94.62 91 PHE A O 1
ATOM 709 N N . ILE A 1 92 ? -9.233 -5.986 9.615 1.00 94.81 92 ILE A N 1
ATOM 710 C CA . ILE A 1 92 ? -9.956 -6.723 10.646 1.00 94.81 92 ILE A CA 1
ATOM 711 C C . ILE A 1 92 ? -9.206 -6.492 11.948 1.00 94.81 92 ILE A C 1
ATOM 713 O O . ILE A 1 92 ? -7.984 -6.644 12.003 1.00 94.81 92 ILE A O 1
ATOM 717 N N . THR A 1 93 ? -9.934 -6.083 12.981 1.00 93.31 93 THR A N 1
ATOM 718 C CA . THR A 1 93 ? -9.379 -5.896 14.318 1.00 93.31 93 THR A CA 1
ATOM 719 C C . THR A 1 93 ? -10.096 -6.781 15.318 1.00 93.31 93 THR A C 1
ATOM 721 O O . THR A 1 93 ? -11.292 -7.043 15.176 1.00 93.31 93 THR A O 1
ATOM 724 N N . SER A 1 94 ? -9.379 -7.228 16.342 1.00 91.31 94 SER A N 1
ATOM 725 C CA . SER A 1 94 ? -9.948 -7.825 17.546 1.00 91.31 94 SER A CA 1
ATOM 726 C C . SER A 1 94 ? -9.637 -6.949 18.746 1.00 91.31 94 SER A C 1
ATOM 728 O O . SER A 1 94 ? -8.529 -6.437 18.891 1.00 91.31 94 SER A O 1
ATOM 730 N N . SER A 1 95 ? -10.617 -6.777 19.625 1.00 87.38 95 SER A N 1
ATOM 731 C CA . SER A 1 95 ? -10.388 -6.219 20.952 1.00 87.38 95 SER A CA 1
ATOM 732 C C . SER A 1 95 ? -10.476 -7.332 21.987 1.00 87.38 95 SER A C 1
ATOM 734 O O . SER A 1 95 ? -11.459 -8.078 22.051 1.00 87.38 95 SER A O 1
ATOM 736 N N . THR A 1 96 ? -9.440 -7.426 22.816 1.00 80.56 96 THR A N 1
ATOM 737 C CA . THR A 1 96 ? -9.453 -8.259 24.017 1.00 80.56 96 THR A CA 1
ATOM 738 C C . THR A 1 96 ? -9.577 -7.324 25.206 1.00 80.56 96 THR A C 1
ATOM 740 O O . THR A 1 96 ? -8.667 -6.552 25.505 1.00 80.56 96 THR A O 1
ATOM 743 N N . SER A 1 97 ? -10.721 -7.364 25.890 1.00 67.75 97 SER A N 1
ATOM 744 C CA . SER A 1 97 ? -10.815 -6.747 27.210 1.00 67.75 97 SER A CA 1
ATOM 745 C C . SER A 1 97 ? -9.942 -7.581 28.140 1.00 67.75 97 SER A C 1
ATOM 747 O O . SER A 1 97 ? -10.232 -8.756 28.367 1.00 67.75 97 SER A O 1
ATOM 749 N N . ALA A 1 98 ? -8.840 -7.008 28.625 1.00 63.34 98 ALA A N 1
ATOM 750 C CA . ALA A 1 98 ? -8.062 -7.630 29.682 1.00 63.34 98 ALA A CA 1
ATOM 751 C C . ALA A 1 98 ? -8.982 -7.742 30.902 1.00 63.34 98 ALA A C 1
ATOM 753 O O . ALA A 1 98 ? -9.237 -6.754 31.591 1.00 63.34 98 ALA A O 1
ATOM 754 N N . ALA A 1 99 ? -9.555 -8.929 31.110 1.00 59.25 99 ALA A N 1
ATOM 755 C CA . ALA A 1 99 ? -10.369 -9.203 32.275 1.00 59.25 99 ALA A CA 1
ATOM 756 C C . ALA A 1 99 ? -9.484 -8.949 33.496 1.00 59.25 99 ALA A C 1
ATOM 758 O O . ALA A 1 99 ? -8.507 -9.665 33.719 1.00 59.25 99 ALA A O 1
ATOM 759 N N . SER A 1 100 ? -9.801 -7.885 34.234 1.00 55.06 100 SER A N 1
ATOM 760 C CA . SER A 1 100 ? -9.211 -7.561 35.526 1.00 55.06 100 SER A CA 1
ATOM 761 C C . SER A 1 100 ? -9.549 -8.698 36.488 1.00 55.06 100 SER A C 1
ATOM 763 O O . SER A 1 100 ? -10.550 -8.667 37.200 1.00 55.06 100 SER A O 1
ATOM 765 N N . GLY A 1 101 ? -8.760 -9.769 36.432 1.00 57.88 101 GLY A N 1
ATOM 766 C CA . GLY A 1 101 ? -8.830 -10.916 37.323 1.00 57.88 101 GLY A CA 1
ATOM 767 C C . GLY A 1 101 ? -8.238 -10.562 38.680 1.00 57.88 101 GLY A C 1
ATOM 768 O O . GLY A 1 101 ? -7.292 -11.204 39.122 1.00 57.88 101 GLY A O 1
ATOM 769 N N . GLY A 1 102 ? -8.763 -9.517 39.319 1.00 56.75 102 GLY A N 1
ATOM 770 C CA . GLY A 1 102 ? -8.523 -9.264 40.728 1.00 56.75 102 GLY A CA 1
ATOM 771 C C . GLY A 1 102 ? -9.296 -10.301 41.528 1.00 56.75 102 GLY A C 1
ATOM 772 O O . GLY A 1 102 ? -10.496 -10.154 41.735 1.00 56.75 102 GLY A O 1
ATOM 773 N N . LYS A 1 103 ? -8.625 -11.374 41.954 1.00 58.81 103 LYS A N 1
ATOM 774 C CA . LYS A 1 103 ? -9.064 -12.091 43.150 1.00 58.81 103 LYS A CA 1
ATOM 775 C C . LYS A 1 103 ? -8.957 -11.085 44.295 1.00 58.81 103 LYS A C 1
ATOM 777 O O . LYS A 1 103 ? -7.847 -10.716 44.662 1.00 58.81 103 LYS A O 1
ATOM 782 N N . GLU A 1 104 ? -10.094 -10.618 44.801 1.00 60.06 104 GLU A N 1
ATOM 783 C CA . GLU A 1 104 ? -10.186 -10.062 46.152 1.00 60.06 104 GLU A CA 1
ATOM 784 C C . GLU A 1 104 ? -9.675 -11.149 47.109 1.00 60.06 104 GLU A C 1
ATOM 786 O O . GLU A 1 104 ? -10.376 -12.113 47.410 1.00 60.06 104 GLU A O 1
ATOM 791 N N . GLU A 1 105 ? -8.403 -11.068 47.498 1.00 71.12 105 GLU A N 1
ATOM 792 C CA . GLU A 1 105 ? -7.951 -11.715 48.723 1.00 71.12 105 GLU A CA 1
ATOM 793 C C . GLU A 1 105 ? -8.489 -10.868 49.878 1.00 71.12 105 GLU A C 1
ATOM 795 O O . GLU A 1 105 ? -8.096 -9.712 50.040 1.00 71.12 105 GLU A O 1
ATOM 800 N N . ASP A 1 106 ? -9.421 -11.446 50.640 1.00 64.75 106 ASP A N 1
ATOM 801 C CA . ASP A 1 106 ? -9.886 -10.954 51.939 1.00 64.75 106 ASP A CA 1
ATOM 802 C C . ASP A 1 106 ? -8.677 -10.834 52.885 1.00 64.75 106 ASP A C 1
ATOM 804 O O . ASP A 1 106 ? -8.332 -11.768 53.612 1.00 64.75 106 ASP A O 1
ATOM 808 N N . VAL A 1 107 ? -7.989 -9.691 52.854 1.00 70.06 107 VAL A N 1
ATOM 809 C CA . VAL A 1 107 ? -6.967 -9.349 53.844 1.00 70.06 107 VAL A CA 1
ATOM 810 C C . VAL A 1 107 ? -7.628 -8.523 54.935 1.00 70.06 107 VAL A C 1
ATOM 812 O O . VAL A 1 107 ? -8.063 -7.390 54.732 1.00 70.06 107 VAL A O 1
ATOM 815 N N . HIS A 1 108 ? -7.715 -9.157 56.097 1.00 68.50 108 HIS A N 1
ATOM 816 C CA . HIS A 1 108 ? -8.214 -8.607 57.343 1.00 68.50 108 HIS A CA 1
ATOM 817 C C . HIS A 1 108 ? -7.164 -7.675 57.981 1.00 68.50 108 HIS A C 1
ATOM 819 O O . HIS A 1 108 ? -6.014 -8.073 58.151 1.00 68.50 108 HIS A O 1
ATOM 825 N N . ASP A 1 109 ? -7.643 -6.489 58.361 1.00 58.09 109 ASP A N 1
ATOM 826 C CA . ASP A 1 109 ? -7.202 -5.586 59.434 1.00 58.09 109 ASP A CA 1
ATOM 827 C C . ASP A 1 109 ? -5.925 -4.714 59.342 1.00 58.09 109 ASP A C 1
ATOM 829 O O . ASP A 1 109 ? -4.807 -5.163 59.112 1.00 58.09 109 ASP A O 1
ATOM 833 N N . ASP A 1 110 ? -6.189 -3.439 59.678 1.00 65.06 110 ASP A N 1
ATOM 834 C CA . ASP A 1 110 ? -5.388 -2.460 60.433 1.00 65.06 110 ASP A CA 1
ATOM 835 C C . ASP A 1 110 ? -4.050 -1.977 59.835 1.00 65.06 110 ASP A C 1
ATOM 837 O O . ASP A 1 110 ? -2.994 -2.561 60.045 1.00 65.06 110 ASP A O 1
ATOM 841 N N . ASP A 1 111 ? -4.072 -0.859 59.098 1.00 53.62 111 ASP A N 1
ATOM 842 C CA . ASP A 1 111 ? -3.541 0.430 59.583 1.00 53.62 111 ASP A CA 1
ATOM 843 C C . ASP A 1 111 ? -3.631 1.505 58.478 1.00 53.62 111 ASP A C 1
ATOM 845 O O . ASP A 1 111 ? -3.513 1.276 57.271 1.00 53.62 111 ASP A O 1
ATOM 849 N N . THR A 1 112 ? -3.886 2.727 58.915 1.00 61.97 112 THR A N 1
ATOM 850 C CA . THR A 1 112 ? -4.361 3.862 58.135 1.00 61.97 112 THR A CA 1
ATOM 851 C C . THR A 1 112 ? -3.210 4.550 57.398 1.00 61.97 112 THR A C 1
ATOM 853 O O . THR A 1 112 ? -2.525 5.401 57.961 1.00 61.97 112 THR A O 1
ATOM 856 N N . SER A 1 113 ? -3.028 4.293 56.098 1.00 57.34 113 SER A N 1
ATOM 857 C CA . SER A 1 113 ? -2.310 5.241 55.232 1.00 57.34 113 SER A CA 1
ATOM 858 C C . SER A 1 113 ? -2.929 5.353 53.835 1.00 57.34 113 SER A C 1
ATOM 860 O O . SER A 1 113 ? -3.082 4.404 53.073 1.00 57.34 113 SER A O 1
ATOM 862 N N . LYS A 1 114 ? -3.351 6.583 53.535 1.00 54.91 114 LYS A N 1
ATOM 863 C CA . LYS A 1 114 ? -4.132 7.024 52.378 1.00 54.91 114 LYS A CA 1
ATOM 864 C C . LYS A 1 114 ? -3.269 7.031 51.111 1.00 54.91 114 LYS A C 1
ATOM 866 O O . LYS A 1 114 ? -2.844 8.089 50.655 1.00 54.91 114 LYS A O 1
ATOM 871 N N . ALA A 1 115 ? -2.996 5.856 50.552 1.00 51.34 115 ALA A N 1
ATOM 872 C CA . ALA A 1 115 ? -2.401 5.723 49.229 1.00 51.34 115 ALA A CA 1
ATOM 873 C C . ALA A 1 115 ? -3.503 5.879 48.173 1.00 51.34 115 ALA A C 1
ATOM 875 O O . ALA A 1 115 ? -4.401 5.050 48.052 1.00 51.34 115 ALA A O 1
ATOM 876 N N . THR A 1 116 ? -3.458 6.981 47.429 1.00 50.34 116 THR A N 1
ATOM 877 C CA . THR A 1 116 ? -4.265 7.207 46.227 1.00 50.34 116 THR A CA 1
ATOM 878 C C . THR A 1 116 ? -3.911 6.148 45.186 1.00 50.34 116 THR A C 1
ATOM 880 O O . THR A 1 116 ? -2.953 6.310 44.429 1.00 50.34 116 THR A O 1
ATOM 883 N N . SER A 1 117 ? -4.664 5.050 45.174 1.00 53.88 117 SER A N 1
ATOM 884 C CA . SER A 1 117 ? -4.649 4.049 44.116 1.00 53.88 117 SER A CA 1
ATOM 885 C C . SER A 1 117 ? -5.183 4.698 42.841 1.00 53.88 117 SER A C 1
ATOM 887 O O . SER A 1 117 ? -6.376 4.938 42.663 1.00 53.88 117 SER A O 1
ATOM 889 N N . SER A 1 118 ? -4.261 5.060 41.956 1.00 49.78 118 SER A N 1
ATOM 890 C CA . SER A 1 118 ? -4.573 5.465 40.595 1.00 49.78 118 SER A CA 1
ATOM 891 C C . SER A 1 118 ? -5.053 4.229 39.839 1.00 49.78 118 SER A C 1
ATOM 893 O O . SER A 1 118 ? -4.270 3.438 39.323 1.00 49.78 118 SER A O 1
ATOM 895 N N . THR A 1 119 ? -6.369 4.040 39.825 1.00 46.25 119 THR A N 1
ATOM 896 C CA . THR A 1 119 ? -7.055 3.050 38.996 1.00 46.25 119 THR A CA 1
ATOM 897 C C . THR A 1 119 ? -6.810 3.402 37.531 1.00 46.25 119 THR A C 1
ATOM 899 O O . THR A 1 119 ? -7.513 4.229 36.949 1.00 46.25 119 THR A O 1
ATOM 902 N N . SER A 1 120 ? -5.769 2.824 36.935 1.00 53.22 120 SER A N 1
ATOM 903 C CA . SER A 1 120 ? -5.528 2.903 35.501 1.00 53.22 120 SER A CA 1
ATOM 904 C C . SER A 1 120 ? -6.635 2.123 34.793 1.00 53.22 120 SER A C 1
ATOM 906 O O . SER A 1 120 ? -6.712 0.898 34.883 1.00 53.22 120 SER A O 1
ATOM 908 N N . SER A 1 121 ? -7.543 2.835 34.116 1.00 52.97 121 SER A N 1
ATOM 909 C CA . SER A 1 121 ? -8.510 2.199 33.217 1.00 52.97 121 SER A CA 1
ATOM 910 C C . SER A 1 121 ? -7.750 1.282 32.255 1.00 52.97 121 SER A C 1
ATOM 912 O O . SER A 1 121 ? -6.797 1.748 31.623 1.00 52.97 121 SER A O 1
ATOM 914 N N . PRO A 1 122 ? -8.127 -0.003 32.139 1.00 58.41 122 PRO A N 1
ATOM 915 C CA . PRO A 1 122 ? -7.414 -0.942 31.288 1.00 58.41 122 PRO A CA 1
ATOM 916 C C . PRO A 1 122 ? -7.446 -0.429 29.848 1.00 58.41 122 PRO A C 1
ATOM 918 O O . PRO A 1 122 ? -8.518 -0.241 29.268 1.00 58.41 122 PRO A O 1
ATOM 921 N N . ALA A 1 123 ? -6.266 -0.166 29.286 1.00 60.59 123 ALA A N 1
ATOM 922 C CA . ALA A 1 123 ? -6.137 0.231 27.894 1.00 60.59 123 ALA A CA 1
ATOM 923 C C . ALA A 1 123 ? -6.691 -0.903 27.023 1.00 60.59 123 ALA A C 1
ATOM 925 O O . ALA A 1 123 ? -6.210 -2.036 27.088 1.00 60.59 123 ALA A O 1
ATOM 926 N N . LEU A 1 124 ? -7.727 -0.616 26.233 1.00 66.88 124 LEU A N 1
ATOM 927 C CA . LEU A 1 124 ? -8.209 -1.559 25.232 1.00 66.88 124 LEU A CA 1
ATOM 928 C C . LEU A 1 124 ? -7.085 -1.776 24.220 1.00 66.88 124 LEU A C 1
ATOM 930 O O . LEU A 1 124 ? -6.743 -0.873 23.456 1.00 66.88 124 LEU A O 1
ATOM 934 N N . LEU A 1 125 ? -6.499 -2.970 24.240 1.00 75.06 125 LEU A N 1
ATOM 935 C CA . LEU A 1 125 ? -5.482 -3.360 23.280 1.00 75.06 125 LEU A CA 1
ATOM 936 C C . LEU A 1 125 ? -6.210 -3.783 22.005 1.00 75.06 125 LEU A C 1
ATOM 938 O O . LEU A 1 125 ? -6.814 -4.855 21.939 1.00 75.06 125 LEU A O 1
ATOM 942 N N . LEU A 1 126 ? -6.240 -2.875 21.031 1.00 84.50 126 LEU A N 1
ATOM 943 C CA . LEU A 1 126 ? -6.700 -3.196 19.691 1.00 84.50 126 LEU A CA 1
ATOM 944 C C . LEU A 1 126 ? -5.616 -4.038 19.022 1.00 84.50 126 LEU A C 1
ATOM 946 O O . LEU A 1 126 ? -4.449 -3.663 19.010 1.00 84.50 126 LEU A O 1
ATOM 950 N N . GLU A 1 127 ? -5.986 -5.168 18.449 1.00 90.06 127 GLU A N 1
ATOM 951 C CA . GLU A 1 127 ? -5.078 -5.998 17.671 1.00 90.06 127 GLU A CA 1
ATOM 952 C C . GLU A 1 127 ? -5.552 -5.989 16.222 1.00 90.06 127 GLU A C 1
ATOM 954 O O . GLU A 1 127 ? -6.709 -6.304 15.943 1.00 90.06 127 GLU A O 1
ATOM 959 N N . ILE A 1 128 ? -4.686 -5.578 15.296 1.00 91.69 128 ILE A N 1
ATOM 960 C CA . ILE A 1 128 ? -4.948 -5.738 13.864 1.00 91.69 128 ILE A CA 1
ATOM 961 C C . ILE A 1 128 ? -4.661 -7.200 13.541 1.00 91.69 128 ILE A C 1
ATOM 963 O O . ILE A 1 128 ? -3.528 -7.636 13.695 1.00 91.69 128 ILE A O 1
ATOM 967 N N . THR A 1 129 ? -5.669 -7.946 13.100 1.00 93.00 129 THR A N 1
ATOM 968 C CA . THR A 1 129 ? -5.541 -9.385 12.822 1.00 93.00 129 THR A CA 1
ATOM 969 C C . THR A 1 129 ? -5.398 -9.686 11.338 1.00 93.00 129 THR A C 1
ATOM 971 O O . THR A 1 129 ? -4.740 -10.657 10.977 1.00 93.00 129 THR A O 1
ATOM 974 N N . SER A 1 130 ? -5.990 -8.856 10.473 1.00 93.69 130 SER A N 1
ATOM 975 C CA . SER A 1 130 ? -5.845 -8.974 9.020 1.00 93.69 130 SER A CA 1
ATOM 976 C C . SER A 1 130 ? -5.860 -7.615 8.326 1.00 93.69 130 SER A C 1
ATOM 978 O O . SER A 1 130 ? -6.567 -6.689 8.736 1.00 93.69 130 SER A O 1
ATOM 980 N N . ILE A 1 131 ? -5.100 -7.529 7.241 1.00 96.06 131 ILE A N 1
ATOM 981 C CA . ILE A 1 131 ? -5.012 -6.421 6.304 1.00 96.06 131 ILE A CA 1
ATOM 982 C C . ILE A 1 131 ? -5.091 -7.012 4.896 1.00 96.06 131 ILE A C 1
ATOM 984 O O . ILE A 1 131 ? -4.213 -7.766 4.475 1.00 96.06 131 ILE A O 1
ATOM 988 N N . ASP A 1 132 ? -6.115 -6.614 4.154 1.00 97.38 132 ASP A N 1
ATOM 989 C CA . ASP A 1 132 ? -6.286 -6.976 2.750 1.00 97.38 132 ASP A CA 1
ATOM 990 C C . ASP A 1 132 ? -6.365 -5.706 1.913 1.00 97.38 132 ASP A C 1
ATOM 992 O O . ASP A 1 132 ? -7.009 -4.730 2.303 1.00 97.38 132 ASP A O 1
ATOM 996 N N . THR A 1 133 ? -5.696 -5.674 0.766 1.00 98.06 133 THR A N 1
ATOM 997 C CA . THR A 1 133 ? -5.710 -4.508 -0.127 1.00 98.06 133 THR A CA 1
ATOM 998 C C . THR A 1 133 ? -5.660 -4.946 -1.582 1.00 98.06 133 THR A C 1
ATOM 1000 O O . THR A 1 133 ? -4.900 -5.841 -1.947 1.00 98.06 133 THR A O 1
ATOM 1003 N N . ALA A 1 134 ? -6.453 -4.281 -2.419 1.00 98.25 134 ALA A N 1
ATOM 1004 C CA . ALA A 1 134 ? -6.433 -4.405 -3.867 1.00 98.25 134 ALA A CA 1
ATOM 1005 C C . ALA A 1 134 ? -6.258 -3.015 -4.488 1.00 98.25 134 ALA A C 1
ATOM 1007 O O . ALA A 1 134 ? -7.003 -2.079 -4.199 1.00 98.25 134 ALA A O 1
ATOM 1008 N N . VAL A 1 135 ? -5.260 -2.874 -5.350 1.00 98.56 135 VAL A N 1
ATOM 1009 C CA . VAL A 1 135 ? -4.893 -1.617 -6.004 1.00 98.56 135 VAL A CA 1
ATOM 1010 C C . VAL A 1 135 ? -5.027 -1.800 -7.502 1.00 98.56 135 VAL A C 1
ATOM 1012 O O . VAL A 1 135 ? -4.543 -2.794 -8.038 1.00 98.56 135 VAL A O 1
ATOM 1015 N N . ARG A 1 136 ? -5.642 -0.853 -8.215 1.00 98.44 136 ARG A N 1
ATOM 1016 C CA . ARG A 1 136 ? -5.679 -0.947 -9.677 1.00 98.44 136 ARG A CA 1
ATOM 1017 C C . ARG A 1 136 ? -4.359 -0.519 -10.291 1.00 98.44 136 ARG A C 1
ATOM 1019 O O . ARG A 1 136 ? -3.929 0.622 -10.100 1.00 98.44 136 ARG A O 1
ATOM 1026 N N . ALA A 1 137 ? -3.769 -1.394 -11.099 1.00 98.44 137 ALA A N 1
ATOM 1027 C CA . ALA A 1 137 ? -2.486 -1.152 -11.752 1.00 98.44 137 ALA A CA 1
ATOM 1028 C C . ALA A 1 137 ? -2.522 0.036 -12.720 1.00 98.44 137 ALA A C 1
ATOM 1030 O O . ALA A 1 137 ? -1.536 0.758 -12.872 1.00 98.44 137 ALA A O 1
ATOM 1031 N N . ASP A 1 138 ? -3.676 0.295 -13.330 1.00 98.31 138 ASP A N 1
ATOM 1032 C CA . ASP A 1 138 ? -3.861 1.409 -14.254 1.00 98.31 138 ASP A CA 1
ATOM 1033 C C . ASP A 1 138 ? -4.062 2.775 -13.578 1.00 98.31 138 ASP A C 1
ATOM 1035 O O . ASP A 1 138 ? -4.106 3.795 -14.265 1.00 98.31 138 ASP A O 1
ATOM 1039 N N . SER A 1 139 ? -4.148 2.809 -12.246 1.00 98.62 139 SER A N 1
ATOM 1040 C CA . SER A 1 139 ? -4.352 4.033 -11.464 1.00 98.62 139 SER A CA 1
ATOM 1041 C C . SER A 1 139 ? -3.058 4.723 -11.025 1.00 98.62 139 SER A C 1
ATOM 1043 O O . SER A 1 139 ? -3.106 5.683 -10.247 1.00 98.62 139 SER A O 1
ATOM 1045 N N . ILE A 1 140 ? -1.914 4.221 -11.503 1.00 98.69 140 ILE A N 1
ATOM 1046 C CA . ILE A 1 140 ? -0.589 4.788 -11.258 1.00 98.69 140 ILE A CA 1
ATOM 1047 C C . ILE A 1 140 ? -0.485 6.212 -11.820 1.00 98.69 140 ILE A C 1
ATOM 1049 O O . ILE A 1 140 ? -0.782 6.464 -12.989 1.00 98.69 140 ILE A O 1
ATOM 1053 N N . ASP A 1 141 ? -0.034 7.132 -10.973 1.00 98.62 141 ASP A N 1
ATOM 1054 C CA . ASP A 1 141 ? 0.174 8.541 -11.290 1.00 98.62 141 ASP A CA 1
ATOM 1055 C C . ASP A 1 141 ? 1.540 8.982 -10.760 1.00 98.62 141 ASP A C 1
ATOM 1057 O O . ASP A 1 141 ? 1.764 9.075 -9.551 1.00 98.62 141 ASP A O 1
ATOM 1061 N N . THR A 1 142 ? 2.463 9.253 -11.677 1.00 98.44 142 THR A N 1
ATOM 1062 C CA . THR A 1 142 ? 3.774 9.844 -11.384 1.00 98.44 142 THR A CA 1
ATOM 1063 C C . THR A 1 142 ? 3.847 11.301 -11.842 1.00 98.44 142 THR A C 1
ATOM 1065 O O . THR A 1 142 ? 4.941 11.841 -12.008 1.00 98.44 142 THR A O 1
ATOM 1068 N N . GLN A 1 143 ? 2.704 11.935 -12.121 1.00 98.31 143 GLN A N 1
ATOM 1069 C CA . GLN A 1 143 ? 2.590 13.276 -12.701 1.00 98.31 143 GLN A CA 1
ATOM 1070 C C . GLN A 1 143 ? 3.281 13.413 -14.070 1.00 98.31 143 GLN A C 1
ATOM 1072 O O . GLN A 1 143 ? 3.621 14.513 -14.510 1.00 98.31 143 GLN A O 1
ATOM 1077 N N . ASN A 1 144 ? 3.498 12.297 -14.772 1.00 98.31 144 ASN A N 1
ATOM 1078 C CA . ASN A 1 144 ? 4.066 12.273 -16.112 1.00 98.31 144 ASN A CA 1
ATOM 1079 C C . ASN A 1 144 ? 3.327 11.235 -16.955 1.00 98.31 144 ASN A C 1
ATOM 1081 O O . ASN A 1 144 ? 3.640 10.046 -16.924 1.00 98.31 144 ASN A O 1
ATOM 1085 N N . TRP A 1 145 ? 2.387 11.715 -17.770 1.00 98.12 145 TRP A N 1
ATOM 1086 C CA . TRP A 1 145 ? 1.487 10.869 -18.553 1.00 98.12 145 TRP A CA 1
ATOM 1087 C C . TRP A 1 145 ? 2.212 9.844 -19.441 1.00 98.12 145 TRP A C 1
ATOM 1089 O O . TRP A 1 145 ? 1.702 8.741 -19.644 1.00 98.12 145 TRP A O 1
ATOM 1099 N N . LEU A 1 146 ? 3.391 10.184 -19.980 1.00 98.19 146 LEU A N 1
ATOM 1100 C CA . LEU A 1 146 ? 4.155 9.295 -20.854 1.00 98.19 146 LEU A CA 1
ATOM 1101 C C . LEU A 1 146 ? 4.816 8.175 -20.046 1.00 98.19 146 LEU A C 1
ATOM 1103 O O . LEU A 1 146 ? 4.768 7.016 -20.458 1.00 98.19 146 LEU A O 1
ATOM 1107 N N . ARG A 1 147 ? 5.385 8.509 -18.883 1.00 97.56 147 ARG A N 1
ATOM 1108 C CA . ARG A 1 147 ? 5.917 7.523 -17.934 1.00 97.56 147 ARG A CA 1
ATOM 1109 C C . ARG A 1 147 ? 4.801 6.619 -17.422 1.00 97.56 147 ARG A C 1
ATOM 1111 O O . ARG A 1 147 ? 4.948 5.406 -17.495 1.00 97.56 147 ARG A O 1
ATOM 1118 N N . ASP A 1 148 ? 3.665 7.184 -17.024 1.00 98.56 148 ASP A N 1
ATOM 1119 C CA . ASP A 1 148 ? 2.513 6.423 -16.527 1.00 98.56 148 ASP A CA 1
ATOM 1120 C C . ASP A 1 148 ? 1.953 5.485 -17.598 1.00 98.56 148 ASP A C 1
ATOM 1122 O O . ASP A 1 148 ? 1.570 4.354 -17.310 1.00 98.56 148 ASP A O 1
ATOM 1126 N N . ARG A 1 149 ? 1.914 5.924 -18.861 1.00 98.44 149 ARG A N 1
ATOM 1127 C CA . ARG A 1 149 ? 1.516 5.071 -19.988 1.00 98.44 149 ARG A CA 1
ATOM 1128 C C . ARG A 1 149 ? 2.474 3.892 -20.174 1.00 98.44 149 ARG A C 1
ATOM 1130 O O . ARG A 1 149 ? 2.006 2.775 -20.368 1.00 98.44 149 ARG A O 1
ATOM 1137 N N . ARG A 1 150 ? 3.792 4.120 -20.105 1.00 97.88 150 ARG A N 1
ATOM 1138 C CA . ARG A 1 150 ? 4.783 3.031 -20.187 1.00 97.88 150 ARG A CA 1
ATOM 1139 C C . ARG A 1 150 ? 4.687 2.083 -18.995 1.00 97.88 150 ARG A C 1
ATOM 1141 O O . ARG A 1 150 ? 4.662 0.878 -19.201 1.00 97.88 150 ARG A O 1
ATOM 1148 N N . MET A 1 151 ? 4.546 2.610 -17.776 1.00 98.12 151 MET A N 1
ATOM 1149 C CA . MET A 1 151 ? 4.341 1.798 -16.570 1.00 98.12 151 MET A CA 1
ATOM 1150 C C . MET A 1 151 ? 3.161 0.845 -16.713 1.00 98.12 151 MET A C 1
ATOM 1152 O O . MET A 1 151 ? 3.312 -0.346 -16.457 1.00 98.12 151 MET A O 1
ATOM 1156 N N . ARG A 1 152 ? 2.019 1.342 -17.190 1.00 98.25 152 ARG A N 1
ATOM 1157 C CA . ARG A 1 152 ? 0.817 0.525 -17.381 1.00 98.25 152 ARG A CA 1
ATOM 1158 C C . ARG A 1 152 ? 0.980 -0.535 -18.464 1.00 98.25 152 ARG A C 1
ATOM 1160 O O . ARG A 1 152 ? 0.596 -1.676 -18.243 1.00 98.25 152 ARG A O 1
ATOM 1167 N N . ASN A 1 153 ? 1.552 -0.170 -19.608 1.00 98.12 153 ASN A N 1
ATOM 1168 C CA . ASN A 1 153 ? 1.534 -1.033 -20.789 1.00 98.12 153 ASN A CA 1
ATOM 1169 C C . ASN A 1 153 ? 2.711 -2.013 -20.850 1.00 98.12 153 ASN A C 1
ATOM 1171 O O . ASN A 1 153 ? 2.536 -3.140 -21.297 1.00 98.12 153 ASN A O 1
ATOM 1175 N N . GLU A 1 154 ? 3.907 -1.574 -20.456 1.00 97.44 154 GLU A N 1
ATOM 1176 C CA . GLU A 1 154 ? 5.153 -2.320 -20.676 1.00 97.44 154 GLU A CA 1
ATOM 1177 C C . GLU A 1 154 ? 5.621 -3.071 -19.426 1.00 97.44 154 GLU A C 1
ATOM 1179 O O . GLU A 1 154 ? 6.276 -4.100 -19.555 1.00 97.44 154 GLU A O 1
ATOM 1184 N N . PHE A 1 155 ? 5.308 -2.568 -18.225 1.00 97.50 155 PHE A N 1
ATOM 1185 C CA . PHE A 1 155 ? 5.890 -3.091 -16.983 1.00 97.50 155 PHE A CA 1
ATOM 1186 C C . PHE A 1 155 ? 4.867 -3.764 -16.072 1.00 97.50 155 PHE A C 1
ATOM 1188 O O . PHE A 1 155 ? 5.094 -4.880 -15.619 1.00 97.50 155 PHE A O 1
ATOM 1195 N N . LEU A 1 156 ? 3.740 -3.102 -15.807 1.00 98.00 156 LEU A N 1
ATOM 1196 C CA . LEU A 1 156 ? 2.663 -3.668 -14.991 1.00 98.00 156 LEU A CA 1
ATOM 1197 C C . LEU A 1 156 ? 1.702 -4.531 -15.811 1.00 98.00 156 LEU A C 1
ATOM 1199 O O . LEU A 1 156 ? 0.995 -5.349 -15.235 1.00 98.00 156 LEU A O 1
ATOM 1203 N N . GLU A 1 157 ? 1.670 -4.340 -17.136 1.00 98.06 157 GLU A N 1
ATOM 1204 C CA . GLU A 1 157 ? 0.740 -5.014 -18.049 1.00 98.06 157 GLU A CA 1
ATOM 1205 C C . GLU A 1 157 ? -0.714 -4.925 -17.545 1.00 98.06 157 GLU A C 1
ATOM 1207 O O . GLU A 1 157 ? -1.427 -5.924 -17.467 1.00 98.06 157 GLU A O 1
ATOM 1212 N N . ALA A 1 158 ? -1.149 -3.712 -17.188 1.00 98.19 158 ALA A N 1
ATOM 1213 C CA . ALA A 1 158 ? -2.386 -3.454 -16.446 1.00 98.19 158 ALA A CA 1
ATOM 1214 C C . ALA A 1 158 ? -3.663 -3.979 -17.135 1.00 98.19 158 ALA A C 1
ATOM 1216 O O . ALA A 1 158 ? -4.652 -4.251 -16.461 1.00 98.19 158 ALA A O 1
ATOM 1217 N N . ASP A 1 159 ? -3.645 -4.165 -18.458 1.00 97.69 159 ASP A N 1
ATOM 1218 C CA . ASP A 1 159 ? -4.755 -4.784 -19.194 1.00 97.69 159 ASP A CA 1
ATOM 1219 C C . ASP A 1 159 ? -4.887 -6.292 -18.902 1.00 97.69 159 ASP A C 1
ATOM 1221 O O . ASP A 1 159 ? -5.994 -6.828 -18.898 1.00 97.69 159 ASP A O 1
ATOM 1225 N N . LYS A 1 160 ? -3.767 -6.987 -18.656 1.00 98.19 160 LYS A N 1
ATOM 1226 C CA . LYS A 1 160 ? -3.734 -8.420 -18.313 1.00 98.19 160 LYS A CA 1
ATOM 1227 C C . LYS A 1 160 ? -3.828 -8.645 -16.809 1.00 98.19 160 LYS A C 1
ATOM 1229 O O . LYS A 1 160 ? -4.518 -9.560 -16.367 1.00 98.19 160 LYS A O 1
ATOM 1234 N N . PHE A 1 161 ? -3.145 -7.804 -16.038 1.00 98.06 161 PHE A N 1
ATOM 1235 C CA . PHE A 1 161 ? -3.070 -7.882 -14.585 1.00 98.06 161 PHE A CA 1
ATOM 1236 C C . PHE A 1 161 ? -3.599 -6.579 -13.971 1.00 98.06 161 PHE A C 1
ATOM 1238 O O . PHE A 1 161 ? -2.825 -5.703 -13.582 1.00 98.06 161 PHE A O 1
ATOM 1245 N N . PRO A 1 162 ? -4.930 -6.410 -13.902 1.00 98.19 162 PRO A N 1
ATOM 1246 C CA . PRO A 1 162 ? -5.533 -5.138 -13.507 1.00 98.19 162 PRO A CA 1
ATOM 1247 C C . PRO A 1 162 ? -5.348 -4.798 -12.027 1.00 98.19 162 PRO A C 1
ATOM 1249 O O . PRO A 1 162 ? -5.544 -3.642 -11.649 1.00 98.19 162 PRO A O 1
ATOM 1252 N N . LEU A 1 163 ? -4.994 -5.777 -11.190 1.00 98.38 163 LEU A N 1
ATOM 1253 C CA . LEU A 1 163 ? -4.899 -5.634 -9.741 1.00 98.38 163 LEU A CA 1
ATOM 1254 C C . LEU A 1 163 ? -3.490 -5.964 -9.242 1.00 98.38 163 LEU A C 1
ATOM 1256 O O . LEU A 1 163 ? -2.908 -6.970 -9.638 1.00 98.38 163 LEU A O 1
ATOM 1260 N N . LEU A 1 164 ? -2.990 -5.137 -8.325 1.00 98.38 164 LEU A N 1
ATOM 1261 C CA . LEU A 1 164 ? -1.947 -5.501 -7.372 1.00 98.38 164 LEU A CA 1
ATOM 1262 C C . LEU A 1 164 ? -2.635 -5.828 -6.048 1.00 98.38 164 LEU A C 1
ATOM 1264 O O . LEU A 1 164 ? -3.534 -5.089 -5.638 1.00 98.38 164 LEU A O 1
ATOM 1268 N N . THR A 1 165 ? -2.230 -6.897 -5.373 1.00 98.44 165 THR A N 1
ATOM 1269 C CA . THR A 1 165 ? -2.858 -7.297 -4.106 1.00 98.44 165 THR A CA 1
ATOM 1270 C C . THR A 1 165 ? -1.850 -7.388 -2.976 1.00 98.44 165 THR A C 1
ATOM 1272 O O . THR A 1 165 ? -0.677 -7.676 -3.203 1.00 98.44 165 THR A O 1
ATOM 1275 N N . PHE A 1 166 ? -2.319 -7.141 -1.757 1.00 98.25 166 PHE A N 1
ATOM 1276 C CA . PHE A 1 166 ? -1.622 -7.457 -0.518 1.00 98.25 166 PHE A CA 1
ATOM 1277 C C . PHE A 1 166 ? -2.564 -8.227 0.402 1.00 98.25 166 PHE A C 1
ATOM 1279 O O . PHE A 1 166 ? -3.703 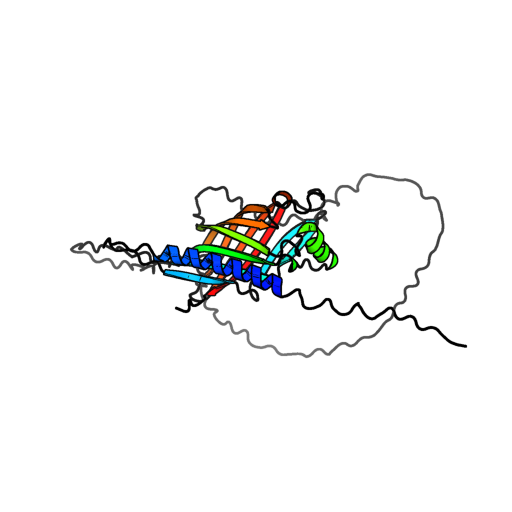-7.804 0.606 1.00 98.25 166 PHE A O 1
ATOM 1286 N N . HIS A 1 167 ? -2.061 -9.324 0.962 1.00 97.88 167 HIS A N 1
ATOM 1287 C CA . HIS A 1 167 ? -2.760 -10.157 1.936 1.00 97.88 167 HIS A CA 1
ATOM 1288 C C . HIS A 1 167 ? -1.845 -10.399 3.134 1.00 97.88 167 HIS A C 1
ATOM 1290 O O . HIS A 1 167 ? -0.813 -11.063 2.991 1.00 97.88 167 HIS A O 1
ATOM 1296 N N . SER A 1 168 ? -2.191 -9.868 4.307 1.00 97.06 168 SER A N 1
ATOM 1297 C CA . SER A 1 168 ? -1.410 -10.113 5.520 1.00 97.06 168 SER A CA 1
ATOM 1298 C C . SER A 1 168 ? -1.540 -11.567 5.970 1.00 97.06 168 SER A C 1
ATOM 1300 O O . SER A 1 168 ? -2.650 -12.080 6.097 1.00 97.06 168 SER A O 1
ATOM 1302 N N . SER A 1 169 ? -0.419 -12.209 6.280 1.00 91.25 169 SER A N 1
ATOM 1303 C CA . SER A 1 169 ? -0.383 -13.493 6.986 1.00 91.25 169 SER A CA 1
ATOM 1304 C C . SER A 1 169 ? -0.299 -13.318 8.501 1.00 91.25 169 SER A C 1
ATOM 1306 O O . SER A 1 169 ? -0.691 -14.209 9.248 1.00 91.25 169 SER A O 1
ATOM 1308 N N . SER A 1 170 ? 0.237 -12.185 8.956 1.00 88.25 170 SER A N 1
ATOM 1309 C CA . SER A 1 170 ? 0.339 -11.834 10.368 1.00 88.25 170 SER A CA 1
ATOM 1310 C C . SER A 1 170 ? 0.416 -10.322 10.534 1.00 88.25 170 SER A C 1
ATOM 1312 O O . SER A 1 170 ? 1.034 -9.624 9.730 1.00 88.25 170 SER A O 1
ATOM 1314 N N . ALA A 1 171 ? -0.183 -9.819 11.605 1.00 83.50 171 ALA A N 1
ATOM 1315 C CA . ALA A 1 171 ? 0.013 -8.465 12.089 1.00 83.50 171 ALA A CA 1
ATOM 1316 C C . ALA A 1 171 ? 0.111 -8.542 13.614 1.00 83.50 171 ALA A C 1
ATOM 1318 O O . ALA A 1 171 ? -0.742 -9.136 14.264 1.00 83.50 171 ALA A O 1
ATOM 1319 N N . GLY A 1 172 ? 1.202 -8.026 14.176 1.00 81.62 172 GLY A N 1
ATOM 1320 C CA . GLY A 1 172 ? 1.467 -8.122 15.610 1.00 81.62 172 GLY A CA 1
ATOM 1321 C C . GLY A 1 172 ? 2.164 -6.876 16.145 1.00 81.62 172 GLY A C 1
ATOM 1322 O O . GLY A 1 172 ? 2.836 -6.178 15.375 1.00 81.62 172 GLY A O 1
ATOM 1323 N N . PRO A 1 173 ? 1.996 -6.564 17.442 1.00 82.94 173 PRO A N 1
ATOM 1324 C CA . PRO A 1 173 ? 2.657 -5.424 18.060 1.00 82.94 173 PRO A CA 1
ATOM 1325 C C . PRO A 1 173 ? 4.175 -5.619 18.044 1.00 82.94 173 PRO A C 1
ATOM 1327 O O . PRO A 1 173 ? 4.689 -6.704 18.329 1.00 82.94 173 PRO A O 1
ATOM 1330 N N . VAL A 1 174 ? 4.909 -4.552 17.738 1.00 83.94 174 VAL A N 1
ATOM 1331 C CA . VAL A 1 174 ? 6.366 -4.539 17.871 1.00 83.94 174 VAL A CA 1
ATOM 1332 C C . VAL A 1 174 ? 6.686 -4.323 19.345 1.00 83.94 174 VAL A C 1
ATOM 1334 O O . VAL A 1 174 ? 6.574 -3.215 19.862 1.00 83.94 174 VAL A O 1
ATOM 1337 N N . VAL A 1 175 ? 7.062 -5.395 20.041 1.00 78.25 175 VAL A N 1
ATOM 1338 C CA . VAL A 1 175 ? 7.509 -5.305 21.435 1.00 78.25 175 VAL A CA 1
ATOM 1339 C C . VAL A 1 175 ? 8.897 -4.671 21.448 1.00 78.25 175 VAL A C 1
ATOM 1341 O O . VAL A 1 175 ? 9.879 -5.289 21.028 1.00 78.25 175 VAL A O 1
ATOM 1344 N N . GLU A 1 176 ? 8.968 -3.425 21.911 1.00 62.62 176 GLU A N 1
ATOM 1345 C CA . GLU A 1 176 ? 10.204 -2.662 22.081 1.00 62.62 176 GLU A CA 1
ATOM 1346 C C . GLU A 1 176 ? 11.153 -3.450 23.006 1.00 62.62 176 GLU A C 1
ATOM 1348 O O . GLU A 1 176 ? 10.899 -3.611 24.197 1.00 62.62 176 GLU A O 1
ATOM 1353 N N . GLY A 1 177 ? 12.198 -4.057 22.432 1.00 58.94 177 GLY A N 1
ATOM 1354 C CA . GLY A 1 177 ? 13.118 -4.960 23.142 1.00 58.94 177 GLY A CA 1
ATOM 1355 C C . GLY A 1 177 ? 13.253 -6.361 22.537 1.00 58.94 177 GLY A C 1
ATOM 1356 O O . GLY A 1 177 ? 14.253 -7.032 22.792 1.00 58.94 177 GLY A O 1
ATOM 1357 N N . SER A 1 178 ? 12.336 -6.786 21.661 1.00 52.50 178 SER A N 1
ATOM 1358 C CA . SER A 1 178 ? 12.628 -7.894 20.746 1.00 52.50 178 SER A CA 1
ATOM 1359 C C . SER A 1 178 ? 13.616 -7.391 19.699 1.00 52.50 178 SER A C 1
ATOM 1361 O O . SER A 1 178 ? 13.233 -6.728 18.740 1.00 52.50 178 SER A O 1
ATOM 1363 N N . GLN A 1 179 ? 14.905 -7.668 19.909 1.00 40.09 179 GLN A N 1
ATOM 1364 C CA . GLN A 1 179 ? 16.011 -7.292 19.023 1.00 40.09 179 GLN A CA 1
ATOM 1365 C C . GLN A 1 179 ? 15.994 -8.047 17.677 1.00 40.09 179 GLN A C 1
ATOM 1367 O O . GLN A 1 179 ? 17.016 -8.556 17.224 1.00 40.09 179 GLN A O 1
ATOM 1372 N N . ALA A 1 180 ? 14.867 -8.071 16.967 1.00 43.38 180 ALA A N 1
ATOM 1373 C CA . ALA A 1 180 ? 14.981 -7.953 15.525 1.00 43.38 180 ALA A CA 1
ATOM 1374 C C . ALA A 1 180 ? 15.567 -6.556 15.313 1.00 43.38 180 ALA A C 1
ATOM 1376 O O . ALA A 1 180 ? 14.911 -5.574 15.646 1.00 43.38 180 ALA A O 1
ATOM 1377 N N . THR A 1 181 ? 16.833 -6.461 14.905 1.00 39.69 181 THR A N 1
ATOM 1378 C CA . THR A 1 181 ? 17.541 -5.199 14.674 1.00 39.69 181 THR A CA 1
ATOM 1379 C C . THR A 1 181 ? 16.778 -4.363 13.643 1.00 39.69 181 THR A C 1
ATOM 1381 O O . THR A 1 181 ? 17.069 -4.384 12.450 1.00 39.69 181 THR A O 1
ATOM 1384 N N . LEU A 1 182 ? 15.771 -3.626 14.108 1.00 37.44 182 LEU A N 1
ATOM 1385 C CA . LEU A 1 182 ? 15.095 -2.558 13.404 1.00 37.44 182 LEU A CA 1
ATOM 1386 C C . LEU A 1 182 ? 16.134 -1.454 13.300 1.00 37.44 182 LEU A C 1
ATOM 1388 O O . LEU A 1 182 ? 16.218 -0.548 14.125 1.00 37.44 182 LEU A O 1
ATOM 1392 N N . THR A 1 183 ? 16.972 -1.556 12.273 1.00 37.31 183 THR A N 1
ATOM 1393 C CA . THR A 1 183 ? 17.679 -0.385 11.780 1.00 37.31 183 THR A CA 1
ATOM 1394 C C . THR A 1 183 ? 16.603 0.465 11.121 1.00 37.31 183 THR A C 1
ATOM 1396 O O . THR A 1 183 ? 16.467 0.470 9.901 1.00 37.31 183 THR A O 1
ATOM 1399 N N . VAL A 1 184 ? 15.793 1.148 11.936 1.00 40.12 184 VAL A N 1
ATOM 1400 C CA . VAL A 1 184 ? 15.075 2.339 11.502 1.00 40.12 184 VAL A CA 1
ATOM 1401 C C . VAL A 1 184 ? 16.197 3.273 11.100 1.00 40.12 184 VAL A C 1
ATOM 1403 O O . VAL A 1 184 ? 16.784 3.944 11.945 1.00 40.12 184 VAL A O 1
ATOM 1406 N N . ARG A 1 185 ? 16.611 3.216 9.830 1.00 38.53 185 ARG A N 1
ATOM 1407 C CA . ARG A 1 185 ? 17.527 4.209 9.298 1.00 38.53 185 ARG A CA 1
ATOM 1408 C C . ARG A 1 185 ? 16.751 5.509 9.459 1.00 38.53 185 ARG A C 1
ATOM 1410 O O . ARG A 1 185 ? 15.723 5.650 8.790 1.00 38.53 185 ARG A O 1
ATOM 1417 N N . PRO A 1 186 ? 17.158 6.437 10.351 1.00 38.97 186 PRO A N 1
ATOM 1418 C CA . PRO A 1 186 ? 16.616 7.776 10.255 1.00 38.97 186 PRO A CA 1
ATOM 1419 C C . PRO A 1 186 ? 16.816 8.176 8.800 1.00 38.97 186 PRO A C 1
ATOM 1421 O O . PRO A 1 186 ? 17.859 7.868 8.214 1.00 38.97 186 PRO A O 1
ATOM 1424 N N . LYS A 1 187 ? 15.790 8.762 8.187 1.00 43.09 187 LYS A N 1
ATOM 1425 C CA . LYS A 1 187 ? 15.906 9.350 6.859 1.00 43.09 187 LYS A CA 1
ATOM 1426 C C . LYS A 1 187 ? 16.921 10.483 6.987 1.00 43.09 187 LYS A C 1
ATOM 1428 O O . LYS A 1 187 ? 16.553 11.625 7.237 1.00 43.09 187 LYS A O 1
ATOM 1433 N N . VAL A 1 188 ? 18.205 10.133 6.932 1.00 41.62 188 VAL A N 1
ATOM 1434 C CA . VAL A 1 188 ? 19.306 11.071 6.830 1.00 41.62 188 VAL A CA 1
ATOM 1435 C C . VAL A 1 188 ? 19.011 11.775 5.524 1.00 41.62 188 VAL A C 1
ATOM 1437 O O . VAL A 1 188 ? 18.974 11.152 4.464 1.00 41.62 188 VAL A O 1
ATOM 1440 N N . LEU A 1 189 ? 18.651 13.049 5.631 1.00 46.56 189 LEU A N 1
ATOM 1441 C CA . LEU A 1 189 ? 18.627 13.950 4.498 1.00 46.56 189 LEU A CA 1
ATOM 1442 C C . LEU A 1 189 ? 20.065 13.963 3.981 1.00 46.56 189 LEU A C 1
ATOM 1444 O O . LEU A 1 189 ? 20.910 14.668 4.525 1.00 46.5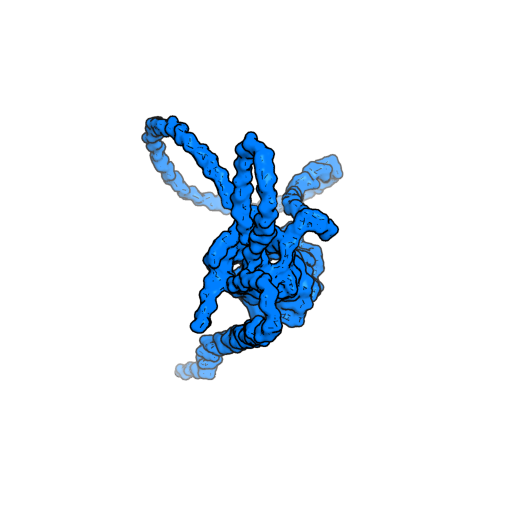6 189 LEU A O 1
ATOM 1448 N N . GLU A 1 190 ? 20.356 13.082 3.023 1.00 60.12 190 GLU A N 1
ATOM 1449 C CA . GLU A 1 190 ? 21.618 13.073 2.293 1.00 60.12 190 GLU A CA 1
ATOM 1450 C C . GLU A 1 190 ? 21.837 14.509 1.798 1.00 60.12 190 GLU A C 1
ATOM 1452 O O . GLU A 1 190 ? 20.937 15.061 1.147 1.00 60.12 190 GLU A O 1
ATOM 1457 N N . PRO A 1 191 ? 22.958 15.158 2.157 1.00 46.53 191 PRO A N 1
ATOM 1458 C CA . PRO A 1 191 ? 23.227 16.510 1.707 1.00 46.53 191 PRO A CA 1
ATOM 1459 C C . PRO A 1 191 ? 23.218 16.503 0.180 1.00 46.53 191 PRO A C 1
ATOM 1461 O O . PRO A 1 191 ? 23.909 15.708 -0.459 1.00 46.53 191 PRO A O 1
ATOM 1464 N N . SER A 1 192 ? 22.389 17.366 -0.407 1.00 55.03 192 SER A N 1
ATOM 1465 C CA . SER A 1 192 ? 22.343 17.565 -1.850 1.00 55.03 192 SER A CA 1
ATOM 1466 C C . SER A 1 192 ? 23.759 17.800 -2.365 1.00 55.03 192 SER A C 1
ATOM 1468 O O . SER A 1 192 ? 24.487 18.638 -1.834 1.00 55.03 192 SER A O 1
ATOM 1470 N N . SER A 1 193 ? 24.134 17.071 -3.411 1.00 58.72 193 SER A N 1
ATOM 1471 C CA . SER A 1 193 ? 25.459 17.032 -4.037 1.00 58.72 193 SER A CA 1
ATOM 1472 C C . SER A 1 193 ? 25.947 18.358 -4.656 1.00 58.72 193 SER A C 1
ATOM 1474 O O . SER A 1 193 ? 26.825 18.338 -5.514 1.00 58.72 193 SER A O 1
ATOM 1476 N N . GLU A 1 194 ? 25.399 19.508 -4.260 1.00 55.19 194 GLU A N 1
ATOM 1477 C CA . GLU A 1 194 ? 25.866 20.830 -4.692 1.00 55.19 194 GLU A CA 1
ATOM 1478 C C . GLU A 1 194 ? 27.086 21.331 -3.900 1.00 55.19 194 GLU A C 1
ATOM 1480 O O . GLU A 1 194 ? 27.863 22.105 -4.451 1.00 55.19 194 GLU A O 1
ATOM 1485 N N . GLU A 1 195 ? 27.348 20.852 -2.676 1.00 55.00 195 GLU A N 1
ATOM 1486 C CA . GLU A 1 195 ? 28.489 21.360 -1.881 1.00 55.00 195 GLU A CA 1
ATOM 1487 C C . GLU A 1 195 ? 29.810 20.585 -2.058 1.00 55.00 195 GLU A C 1
ATOM 1489 O O . GLU A 1 195 ? 30.858 21.038 -1.607 1.00 55.00 195 GLU A O 1
ATOM 1494 N N . ALA A 1 196 ? 29.821 19.460 -2.781 1.00 53.44 196 ALA A N 1
ATOM 1495 C CA . ALA A 1 196 ? 31.039 18.656 -2.972 1.00 53.44 196 ALA A CA 1
ATOM 1496 C C . ALA A 1 196 ? 31.936 19.107 -4.149 1.00 53.44 196 ALA A C 1
ATOM 1498 O O . ALA A 1 196 ? 32.970 18.490 -4.401 1.00 53.44 196 ALA A O 1
ATOM 1499 N N . PHE A 1 197 ? 31.579 20.173 -4.876 1.00 53.56 197 PHE A N 1
ATOM 1500 C CA . PHE A 1 197 ? 32.355 20.653 -6.033 1.00 53.56 197 PHE A CA 1
ATOM 1501 C C . PHE A 1 197 ? 33.257 21.867 -5.753 1.00 53.56 197 PHE A C 1
ATOM 1503 O O . PHE A 1 197 ? 33.969 22.306 -6.658 1.00 53.56 197 PHE A O 1
ATOM 1510 N N . ALA A 1 198 ? 33.288 22.395 -4.525 1.00 55.31 198 ALA A N 1
ATOM 1511 C CA . ALA A 1 198 ? 34.084 23.587 -4.217 1.00 55.31 198 ALA A CA 1
ATOM 1512 C C . ALA A 1 198 ? 35.601 23.331 -4.062 1.00 55.31 198 ALA A C 1
ATOM 1514 O O . ALA A 1 198 ? 36.375 24.270 -4.224 1.00 55.31 198 ALA A O 1
ATOM 1515 N N . ASP A 1 199 ? 36.054 22.089 -3.843 1.00 50.53 199 ASP A N 1
ATOM 1516 C CA . ASP A 1 199 ? 37.459 21.813 -3.473 1.00 50.53 199 ASP A CA 1
ATOM 1517 C C . ASP A 1 199 ? 38.360 21.240 -4.588 1.00 50.53 199 ASP A C 1
ATOM 1519 O O . ASP A 1 199 ? 39.518 20.900 -4.346 1.00 50.53 199 ASP A O 1
ATOM 1523 N N . ALA A 1 200 ? 37.896 21.177 -5.842 1.00 50.41 200 ALA A N 1
ATOM 1524 C CA . ALA A 1 200 ? 38.677 20.600 -6.951 1.00 50.41 200 ALA A CA 1
ATOM 1525 C C . ALA A 1 200 ? 39.020 21.574 -8.099 1.00 50.41 200 ALA A C 1
ATOM 1527 O O . ALA A 1 200 ? 39.379 21.134 -9.192 1.00 50.41 200 ALA A O 1
ATOM 1528 N N . VAL A 1 201 ? 38.961 22.894 -7.877 1.00 49.59 201 VAL A N 1
ATOM 1529 C CA . VAL A 1 201 ? 39.318 23.909 -8.896 1.00 49.59 201 VAL A CA 1
ATOM 1530 C C . VAL A 1 201 ? 40.427 24.840 -8.390 1.00 49.59 201 VAL A C 1
ATOM 1532 O O . VAL A 1 201 ? 40.262 26.052 -8.319 1.00 49.59 201 VAL A O 1
ATOM 1535 N N . SER A 1 202 ? 41.589 24.278 -8.034 1.00 53.44 202 SER A N 1
ATOM 1536 C CA . SER A 1 202 ? 42.796 25.070 -7.709 1.00 53.44 202 SER A CA 1
ATOM 1537 C C . SER A 1 202 ? 44.053 24.674 -8.505 1.00 53.44 202 SER A C 1
ATOM 1539 O O . SER A 1 202 ? 45.142 25.188 -8.266 1.00 53.44 202 SER A O 1
ATOM 1541 N N . SER A 1 203 ? 43.957 23.802 -9.515 1.00 54.69 203 SER A N 1
ATOM 1542 C CA . SER A 1 203 ? 45.151 23.432 -10.293 1.00 54.69 203 SER A CA 1
ATOM 1543 C C . SER A 1 203 ? 44.870 23.001 -11.734 1.00 54.69 203 SER A C 1
ATOM 1545 O O . SER A 1 203 ? 45.042 21.841 -12.103 1.00 54.69 203 SER A O 1
ATOM 1547 N N . ARG A 1 204 ? 44.548 23.957 -12.617 1.00 47.06 204 ARG A N 1
ATOM 1548 C CA . ARG A 1 204 ? 45.018 23.853 -14.010 1.00 47.06 204 ARG A CA 1
ATOM 1549 C C . ARG A 1 204 ? 45.100 25.190 -14.735 1.00 47.06 204 ARG A C 1
ATOM 1551 O O . ARG A 1 204 ? 44.107 25.853 -15.009 1.00 47.06 204 ARG A O 1
ATOM 1558 N N . SER A 1 205 ? 46.338 25.537 -15.046 1.00 45.84 205 SER A N 1
ATOM 1559 C CA . SER A 1 205 ? 46.800 26.656 -15.847 1.00 45.84 205 SER A CA 1
ATOM 1560 C C . SER A 1 205 ? 46.684 26.390 -17.359 1.00 45.84 205 SER A C 1
ATOM 1562 O O . SER A 1 205 ? 46.934 25.288 -17.837 1.00 45.84 205 SER A O 1
ATOM 1564 N N . THR A 1 206 ? 46.356 27.472 -18.077 1.00 50.69 206 THR A N 1
ATOM 1565 C CA . THR A 1 206 ? 46.823 27.896 -19.417 1.00 50.69 206 THR A CA 1
ATOM 1566 C C . THR A 1 206 ? 46.725 26.945 -20.622 1.00 50.69 206 THR A C 1
ATOM 1568 O O . THR A 1 206 ? 47.568 26.069 -20.791 1.00 50.69 206 THR A O 1
ATOM 1571 N N . SER A 1 207 ? 45.860 27.287 -21.589 1.00 50.06 207 SE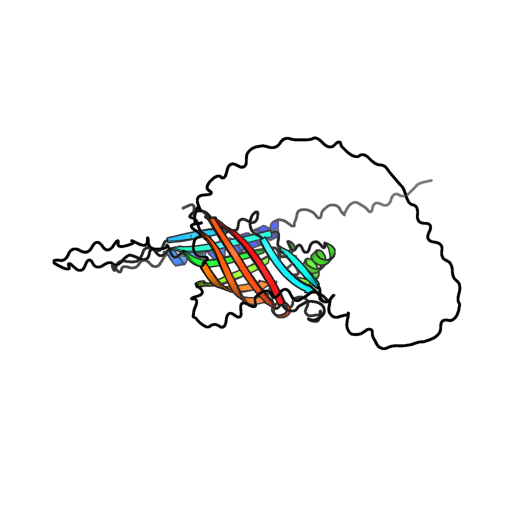R A N 1
ATOM 1572 C CA . SER A 1 207 ? 46.171 27.137 -23.024 1.00 50.06 207 SER A CA 1
ATOM 1573 C C . SER A 1 207 ? 45.295 28.037 -23.916 1.00 50.06 207 SER A C 1
ATOM 1575 O O . SER A 1 207 ? 44.088 27.841 -24.014 1.00 50.06 207 SER A O 1
ATOM 1577 N N . SER A 1 208 ? 45.952 29.020 -24.539 1.00 46.31 208 SER A N 1
ATOM 1578 C CA . SER A 1 208 ? 45.731 29.610 -25.875 1.00 46.31 208 SER A CA 1
ATOM 1579 C C . SER A 1 208 ? 44.328 29.613 -26.512 1.00 46.31 208 SER A C 1
ATOM 1581 O O . SER A 1 208 ? 43.835 28.594 -26.993 1.00 46.31 208 SER A O 1
ATOM 1583 N N . THR A 1 209 ? 43.790 30.820 -26.679 1.00 50.56 209 THR A N 1
ATOM 1584 C CA . THR A 1 209 ? 42.785 31.218 -27.676 1.00 50.56 209 THR A CA 1
ATOM 1585 C C . THR A 1 209 ? 43.383 31.287 -29.089 1.00 50.56 209 THR A C 1
ATOM 1587 O O . THR A 1 209 ? 44.460 31.858 -29.262 1.00 50.56 209 THR A O 1
ATOM 1590 N N . PRO A 1 210 ? 42.645 30.845 -30.120 1.00 56.56 210 PRO A N 1
ATOM 1591 C CA . PRO A 1 210 ? 42.661 31.487 -31.422 1.00 56.56 210 PRO A CA 1
ATOM 1592 C C . PRO A 1 210 ? 41.369 32.279 -31.645 1.00 56.56 210 PRO A C 1
ATOM 1594 O O . PRO A 1 210 ? 40.257 31.792 -31.432 1.00 56.56 210 PRO A O 1
ATOM 1597 N N . ASP A 1 211 ? 41.568 33.515 -32.090 1.00 50.09 211 ASP A N 1
ATOM 1598 C CA . ASP A 1 211 ? 40.569 34.410 -32.659 1.00 50.09 211 ASP A CA 1
ATOM 1599 C C . ASP A 1 211 ? 39.712 33.720 -33.728 1.00 50.09 211 ASP A C 1
ATOM 1601 O O . ASP A 1 211 ? 40.217 33.106 -34.668 1.00 50.09 211 ASP A O 1
ATOM 1605 N N . GLY A 1 212 ? 38.395 33.880 -33.616 1.00 45.44 212 GLY A N 1
ATOM 1606 C CA . GLY A 1 212 ? 37.433 33.350 -34.577 1.00 45.44 212 GLY A CA 1
ATOM 1607 C C . GLY A 1 212 ? 36.063 33.983 -34.396 1.00 45.44 212 GLY A C 1
ATOM 1608 O O . GLY A 1 212 ? 35.144 33.378 -33.855 1.00 45.44 212 GLY A O 1
ATOM 1609 N N . ALA A 1 213 ? 35.954 35.243 -34.808 1.00 51.00 213 ALA A N 1
ATOM 1610 C CA . ALA A 1 213 ? 34.753 36.061 -34.742 1.00 51.00 213 ALA A CA 1
ATOM 1611 C C . ALA A 1 213 ? 33.532 35.419 -35.437 1.00 51.00 213 ALA A C 1
ATOM 1613 O O . ALA A 1 213 ? 33.554 35.136 -36.631 1.00 51.00 213 ALA A O 1
ATOM 1614 N N . GLY A 1 214 ? 32.423 35.308 -34.702 1.00 43.47 214 GLY A N 1
ATOM 1615 C CA . GLY A 1 214 ? 31.106 34.947 -35.231 1.00 43.47 214 GLY A CA 1
ATOM 1616 C C . GLY A 1 214 ? 30.000 35.529 -34.355 1.00 43.47 214 GLY A C 1
ATOM 1617 O O . GLY A 1 214 ? 29.447 34.851 -33.496 1.00 43.47 214 GLY A O 1
ATOM 1618 N N . ARG A 1 215 ? 29.713 36.825 -34.527 1.00 46.28 215 ARG A N 1
ATOM 1619 C CA . ARG A 1 215 ? 28.661 37.544 -33.792 1.00 46.28 215 ARG A CA 1
ATOM 1620 C C . ARG A 1 215 ? 27.282 37.063 -34.257 1.00 46.28 215 ARG A C 1
ATOM 1622 O O . ARG A 1 215 ? 26.889 37.354 -35.382 1.00 46.28 215 ARG A O 1
ATOM 1629 N N . ILE A 1 216 ? 26.524 36.409 -33.378 1.00 55.59 216 ILE A N 1
ATOM 1630 C CA . ILE A 1 216 ? 25.079 36.201 -33.552 1.00 55.59 216 ILE A CA 1
ATOM 1631 C C . ILE A 1 216 ? 24.359 37.022 -32.480 1.00 55.59 216 ILE A C 1
ATOM 1633 O O . ILE A 1 216 ? 24.358 36.694 -31.295 1.00 55.59 216 ILE A O 1
ATOM 1637 N N . CYS A 1 217 ? 23.783 38.142 -32.914 1.00 46.41 217 CYS A N 1
ATOM 1638 C CA . CYS A 1 217 ? 23.002 39.056 -32.092 1.00 46.41 217 CYS A CA 1
ATOM 1639 C C . CYS A 1 217 ? 21.630 38.445 -31.767 1.00 46.41 217 CYS A C 1
ATOM 1641 O O . CYS A 1 217 ? 20.756 38.398 -32.632 1.00 46.41 217 CYS A O 1
ATOM 1643 N N . TRP A 1 218 ? 21.395 38.057 -30.512 1.00 54.38 218 TRP A N 1
ATOM 1644 C CA . TRP A 1 218 ? 20.043 37.776 -30.026 1.00 54.38 218 TRP A CA 1
ATOM 1645 C C . TRP A 1 218 ? 19.385 39.068 -29.535 1.00 54.38 218 TRP A C 1
ATOM 1647 O O . TRP A 1 218 ? 19.754 39.664 -28.524 1.00 54.38 218 TRP A O 1
ATOM 1657 N N . ARG A 1 219 ? 18.399 39.518 -30.312 1.00 49.88 219 ARG A N 1
ATOM 1658 C CA . ARG A 1 219 ? 17.581 40.710 -30.081 1.00 49.88 219 ARG A CA 1
ATOM 1659 C C . ARG A 1 219 ? 16.625 40.461 -28.908 1.00 49.88 219 ARG A C 1
ATOM 1661 O O . ARG A 1 219 ? 15.583 39.830 -29.063 1.00 49.88 219 ARG A O 1
ATOM 1668 N N . ARG A 1 220 ? 16.981 40.976 -27.731 1.00 49.50 220 ARG A N 1
ATOM 1669 C CA . ARG A 1 220 ? 16.156 40.971 -26.513 1.00 49.50 220 ARG A CA 1
ATOM 1670 C C . ARG A 1 220 ? 14.974 41.932 -26.704 1.00 49.50 220 ARG A C 1
ATOM 1672 O O . ARG A 1 220 ? 15.161 43.144 -26.745 1.00 49.50 220 ARG A O 1
ATOM 1679 N N . ARG A 1 221 ? 13.757 41.403 -26.868 1.00 57.00 221 ARG A N 1
ATOM 1680 C CA . ARG A 1 221 ? 12.519 42.199 -26.904 1.00 57.00 221 ARG A CA 1
ATOM 1681 C C . ARG A 1 221 ? 11.938 42.266 -25.494 1.00 57.00 221 ARG A C 1
ATOM 1683 O O . ARG A 1 221 ? 11.172 41.398 -25.096 1.00 57.00 221 ARG A O 1
ATOM 1690 N N . SER A 1 222 ? 12.327 43.289 -24.744 1.00 45.16 222 SER A N 1
ATOM 1691 C CA . SER A 1 222 ? 11.659 43.702 -23.512 1.00 45.16 222 SER A CA 1
ATOM 1692 C C . SER A 1 222 ? 10.302 44.322 -23.857 1.00 45.16 222 SER A C 1
ATOM 1694 O O . SER A 1 222 ? 10.219 45.272 -24.636 1.00 45.16 222 SER A O 1
ATOM 1696 N N . LYS A 1 223 ? 9.224 43.776 -23.290 1.00 51.41 223 LYS A N 1
ATOM 1697 C CA . LYS A 1 223 ? 7.942 44.473 -23.170 1.00 51.41 223 LYS A CA 1
ATOM 1698 C C . LYS A 1 223 ? 7.701 44.759 -21.696 1.00 51.41 223 LYS A C 1
ATOM 1700 O O . LYS A 1 223 ? 7.558 43.851 -20.889 1.00 51.41 223 LYS A O 1
ATOM 1705 N N . SER A 1 224 ? 7.713 46.048 -21.407 1.00 50.16 224 SER A N 1
ATOM 1706 C CA . SER A 1 224 ? 7.257 46.717 -20.200 1.00 50.16 224 SER A CA 1
ATOM 1707 C C . SER A 1 224 ? 5.725 46.783 -20.157 1.00 50.16 224 SER A C 1
ATOM 1709 O O . SER A 1 224 ? 5.119 47.225 -21.134 1.00 50.16 224 SER A O 1
ATOM 1711 N N . SER A 1 225 ? 5.120 46.451 -19.020 1.00 49.72 225 SER A N 1
ATOM 1712 C CA . SER A 1 225 ? 3.852 47.039 -18.553 1.00 49.72 225 SER A CA 1
ATOM 1713 C C . SER A 1 225 ? 3.909 47.062 -17.020 1.00 49.72 225 SER A C 1
ATOM 1715 O O . SER A 1 225 ? 4.081 46.016 -16.405 1.00 49.72 225 SER A O 1
ATOM 1717 N N . SER A 1 226 ? 4.193 48.236 -16.445 1.00 48.03 226 SER A N 1
ATOM 1718 C CA . SER A 1 226 ? 3.244 49.068 -15.671 1.00 48.03 226 SER A CA 1
ATOM 1719 C C . SER A 1 226 ? 2.732 48.347 -14.416 1.00 48.03 226 SER A C 1
ATOM 1721 O O . SER A 1 226 ? 2.001 47.373 -14.533 1.00 48.03 226 SER A O 1
ATOM 1723 N N . LYS A 1 227 ? 3.289 48.637 -13.229 1.00 51.97 227 LYS A N 1
ATOM 1724 C CA . LYS A 1 227 ? 2.917 49.751 -12.322 1.00 51.97 227 LYS A CA 1
ATOM 1725 C C . LYS A 1 227 ? 1.420 49.748 -12.029 1.00 51.97 227 LYS A C 1
ATOM 1727 O O . LYS A 1 227 ? 0.685 50.230 -12.873 1.00 51.97 227 LYS A O 1
ATOM 1732 N N . ASP A 1 228 ? 1.067 49.258 -10.843 1.00 54.88 228 ASP A N 1
ATOM 1733 C CA . ASP A 1 228 ? -0.007 49.769 -9.988 1.00 54.88 228 ASP A CA 1
ATOM 1734 C C . ASP A 1 228 ? 0.294 49.311 -8.547 1.00 54.88 228 ASP A C 1
ATOM 1736 O O . ASP A 1 228 ? 0.248 48.122 -8.228 1.00 54.88 228 ASP A O 1
ATOM 1740 N N . GLU A 1 229 ? 0.709 50.261 -7.706 1.00 57.47 229 GLU A N 1
ATOM 1741 C CA . GLU A 1 229 ? 0.811 50.110 -6.249 1.00 57.47 229 GLU A CA 1
ATOM 1742 C C . GLU A 1 229 ? -0.561 50.398 -5.620 1.00 57.47 229 GLU A C 1
ATOM 1744 O O . GLU A 1 229 ? -1.171 51.413 -5.967 1.00 57.47 229 GLU A O 1
ATOM 1749 N N . PRO A 1 230 ? -1.043 49.578 -4.671 1.00 70.19 230 PRO A N 1
ATOM 1750 C CA . PRO A 1 230 ? -2.134 49.971 -3.791 1.00 70.19 230 PRO A CA 1
ATOM 1751 C C . PRO A 1 230 ? -1.632 50.717 -2.534 1.00 70.19 230 PRO A C 1
ATOM 1753 O O . PRO A 1 230 ? -0.497 50.507 -2.096 1.00 70.19 230 PRO A O 1
ATOM 1756 N N . PRO A 1 231 ? -2.478 51.589 -1.954 1.00 64.38 231 PRO A N 1
ATOM 1757 C CA . PRO A 1 231 ? -2.115 52.506 -0.878 1.00 64.38 231 PRO A CA 1
ATOM 1758 C C . PRO A 1 231 ? -1.952 51.813 0.480 1.00 64.38 231 PRO A C 1
ATOM 1760 O O . PRO A 1 231 ? -2.660 50.867 0.820 1.00 64.38 231 PRO A O 1
ATOM 1763 N N . SER A 1 232 ? -1.022 52.351 1.265 1.00 55.59 232 SER A N 1
ATOM 1764 C CA . SER A 1 232 ? -0.802 52.056 2.677 1.00 55.59 232 SER A CA 1
ATOM 1765 C C . SER A 1 232 ? -1.965 52.573 3.530 1.00 55.59 232 SER A C 1
ATOM 1767 O O . SER A 1 232 ? -2.152 53.787 3.630 1.00 55.59 232 SER A O 1
ATOM 1769 N N . GLU A 1 233 ? -2.707 51.669 4.169 1.00 57.59 233 GLU A N 1
ATOM 1770 C CA . GLU A 1 233 ? -3.637 52.012 5.246 1.00 57.59 233 GLU A CA 1
ATOM 1771 C C . GLU A 1 233 ? -3.002 51.730 6.613 1.00 57.59 233 GLU A C 1
ATOM 1773 O O . GLU A 1 233 ? -2.640 50.599 6.946 1.00 57.59 233 GLU A O 1
ATOM 1778 N N . ASP A 1 234 ? -2.876 52.804 7.390 1.00 58.62 234 ASP A N 1
ATOM 1779 C CA . ASP A 1 234 ? -2.603 52.815 8.821 1.00 58.62 234 ASP A CA 1
ATOM 1780 C C . ASP A 1 234 ? -3.733 52.119 9.593 1.00 58.62 234 ASP A C 1
ATOM 1782 O O . ASP A 1 234 ? -4.882 52.559 9.542 1.00 58.62 234 ASP A O 1
ATOM 1786 N N . VAL A 1 235 ? -3.416 51.093 10.393 1.00 59.31 235 VAL A N 1
ATOM 1787 C CA . VAL A 1 235 ? -4.345 50.571 11.410 1.00 59.31 235 VAL A CA 1
ATOM 1788 C C . VAL A 1 235 ? -3.631 50.328 12.741 1.00 59.31 235 VAL A C 1
ATOM 1790 O O . VAL A 1 235 ? -2.921 49.349 12.943 1.00 59.31 235 VAL A O 1
ATOM 1793 N N . SER A 1 236 ? -3.871 51.283 13.639 1.00 46.44 236 SER A N 1
ATOM 1794 C CA . SER A 1 236 ? -4.140 51.166 15.077 1.00 46.44 236 SER A CA 1
ATOM 1795 C C . SER A 1 236 ? -3.559 49.975 15.856 1.00 46.44 236 SER A C 1
ATOM 1797 O O . SER A 1 236 ? -4.010 48.835 15.781 1.00 46.44 236 SER A O 1
ATOM 1799 N N . THR A 1 237 ? -2.688 50.335 16.794 1.00 56.59 237 THR A N 1
ATOM 1800 C CA . THR A 1 237 ? -2.477 49.691 18.094 1.00 56.59 237 THR A CA 1
ATOM 1801 C C . THR A 1 237 ? -3.794 49.313 18.796 1.00 56.59 237 THR A C 1
ATOM 1803 O O . THR A 1 237 ? -4.730 50.109 18.825 1.00 56.59 237 THR A O 1
ATOM 1806 N N . THR A 1 238 ? -3.871 48.116 19.397 1.00 50.81 238 THR A N 1
ATOM 1807 C CA . THR A 1 238 ? -4.342 47.862 20.784 1.00 50.81 238 THR A CA 1
ATOM 1808 C C . THR A 1 238 ? -4.428 46.364 21.129 1.00 50.81 238 THR A C 1
ATOM 1810 O O . THR A 1 238 ? -4.856 45.534 20.337 1.00 50.81 238 THR A O 1
ATOM 1813 N N . ASN A 1 239 ? -4.109 46.079 22.398 1.00 42.19 239 ASN A N 1
ATOM 1814 C CA . ASN A 1 239 ? -4.496 44.919 23.212 1.00 42.19 239 ASN A CA 1
ATOM 1815 C C . ASN A 1 239 ? -3.816 43.558 22.994 1.00 42.19 239 ASN A C 1
ATOM 1817 O O . ASN A 1 239 ? -4.430 42.562 22.615 1.00 42.19 239 ASN A O 1
ATOM 1821 N N . THR A 1 240 ? -2.585 43.477 23.499 1.00 47.09 240 THR A N 1
ATOM 1822 C CA . THR A 1 240 ? -1.986 42.246 24.030 1.00 47.09 240 THR A CA 1
ATOM 1823 C C . THR A 1 240 ? -2.750 41.789 25.282 1.00 47.09 240 THR A C 1
ATOM 1825 O O . THR A 1 240 ? -2.404 42.142 26.408 1.00 47.09 240 THR A O 1
ATOM 1828 N N . ARG A 1 241 ? -3.820 41.003 25.111 1.00 42.59 241 ARG A N 1
ATOM 1829 C CA . ARG A 1 241 ? -4.374 40.183 26.199 1.00 42.59 241 ARG A CA 1
ATOM 1830 C C . ARG A 1 241 ? -3.595 38.872 26.250 1.00 42.59 241 ARG A C 1
ATOM 1832 O O . ARG A 1 241 ? -3.774 38.008 25.397 1.00 42.59 241 ARG A O 1
ATOM 1839 N N . HIS A 1 242 ? -2.745 38.733 27.266 1.00 48.62 242 HIS A N 1
ATOM 1840 C CA . HIS A 1 242 ? -2.203 37.452 27.710 1.00 48.62 242 HIS A CA 1
ATOM 1841 C C . HIS A 1 242 ? -3.362 36.554 28.167 1.00 48.62 242 HIS A C 1
ATOM 1843 O O . HIS A 1 242 ? -3.763 36.573 29.328 1.00 48.62 242 HIS A O 1
ATOM 1849 N N . ALA A 1 243 ? -3.939 35.797 27.235 1.00 46.78 243 ALA A N 1
ATOM 1850 C CA . ALA A 1 243 ? -4.771 34.659 27.574 1.00 46.78 243 ALA A CA 1
ATOM 1851 C C . ALA A 1 243 ? -3.842 33.541 28.048 1.00 46.78 243 ALA A C 1
ATOM 1853 O O . ALA A 1 243 ? -3.024 33.028 27.280 1.00 46.78 243 ALA A O 1
ATOM 1854 N N . SER A 1 244 ? -3.956 33.207 29.330 1.00 48.53 244 SER A N 1
ATOM 1855 C CA . SER A 1 244 ? -3.413 32.004 29.944 1.00 48.53 244 SER A CA 1
ATOM 1856 C C . SER A 1 244 ? -3.894 30.798 29.143 1.00 48.53 244 SER A C 1
ATOM 1858 O O . SER A 1 244 ? -5.021 30.334 29.298 1.00 48.53 244 SER A O 1
ATOM 1860 N N . ARG A 1 245 ? -3.049 30.348 28.216 1.00 49.53 245 ARG A N 1
ATOM 1861 C CA . ARG A 1 245 ? -3.236 29.136 27.432 1.00 49.53 245 ARG A CA 1
ATOM 1862 C C . ARG A 1 245 ? -3.029 27.983 28.403 1.00 49.53 245 ARG A C 1
ATOM 1864 O O . ARG A 1 245 ? -1.898 27.602 28.683 1.00 49.53 245 ARG A O 1
ATOM 1871 N N . THR A 1 246 ? -4.123 27.523 28.999 1.00 49.91 246 THR A N 1
ATOM 1872 C CA . THR A 1 246 ? -4.179 26.265 29.732 1.00 49.91 246 THR A CA 1
ATOM 1873 C C . THR A 1 246 ? -3.614 25.194 28.813 1.00 49.91 246 THR A C 1
ATOM 1875 O O . THR A 1 246 ? -4.156 24.942 27.737 1.00 49.91 246 THR A O 1
ATOM 1878 N N . SER A 1 247 ? -2.472 24.640 29.210 1.00 48.03 247 SER A N 1
ATOM 1879 C CA . SER A 1 247 ? -1.856 23.462 28.621 1.00 48.03 247 SER A CA 1
ATOM 1880 C C . SER A 1 247 ? -2.852 22.315 28.737 1.00 48.03 247 SER A C 1
ATOM 1882 O O . SER A 1 247 ? -2.903 21.608 29.737 1.00 48.03 247 SER A O 1
ATOM 1884 N N . GLN A 1 248 ? -3.721 22.200 27.741 1.00 47.66 248 GLN A N 1
ATOM 1885 C CA . GLN A 1 248 ? -4.496 21.007 27.483 1.00 47.66 248 GLN A CA 1
ATOM 1886 C C . GLN A 1 248 ? -3.464 19.988 27.008 1.00 47.66 248 GLN A C 1
ATOM 1888 O O . GLN A 1 248 ? -3.113 19.969 25.834 1.00 47.66 248 GLN A O 1
ATOM 1893 N N . GLU A 1 249 ? -2.865 19.272 27.964 1.00 53.91 249 GLU A N 1
ATOM 1894 C CA . GLU A 1 249 ? -2.027 18.111 27.692 1.00 53.91 249 GLU A CA 1
ATOM 1895 C C . GLU A 1 249 ? -2.834 17.197 26.778 1.00 53.91 249 GLU A C 1
ATOM 1897 O O . GLU A 1 249 ? -3.858 16.629 27.168 1.00 53.91 249 GLU A O 1
ATOM 1902 N N . ASP A 1 250 ? -2.413 17.172 25.515 1.00 53.81 250 ASP A N 1
ATOM 1903 C CA . ASP A 1 250 ? -2.977 16.332 24.484 1.00 53.81 250 ASP A CA 1
ATOM 1904 C C . ASP A 1 250 ? -2.956 14.904 25.014 1.00 53.81 250 ASP A C 1
ATOM 1906 O O . ASP A 1 250 ? -1.896 14.313 25.226 1.00 53.81 250 ASP A O 1
ATOM 1910 N N . ASN A 1 251 ? -4.149 14.365 25.247 1.00 55.66 251 ASN A N 1
ATOM 1911 C CA . ASN A 1 251 ? -4.389 12.981 25.624 1.00 55.66 251 ASN A CA 1
ATOM 1912 C C . ASN A 1 251 ? -4.093 12.109 24.387 1.00 55.66 251 ASN A C 1
ATOM 1914 O O . ASN A 1 251 ? -4.987 11.550 23.749 1.00 55.66 251 ASN A O 1
ATOM 1918 N N . LYS A 1 252 ? -2.830 12.129 23.946 1.00 60.00 252 LYS A N 1
ATOM 1919 C CA . LYS A 1 252 ? -2.348 11.482 22.735 1.00 60.00 252 LYS A CA 1
ATOM 1920 C C . LYS A 1 252 ? -2.295 9.996 23.059 1.00 60.00 252 LYS A C 1
ATOM 1922 O O . LYS A 1 252 ? -1.461 9.559 23.848 1.00 60.00 252 LYS A O 1
ATOM 1927 N N . ASN A 1 253 ? -3.242 9.244 22.500 1.00 61.94 253 ASN A N 1
ATOM 1928 C CA . ASN A 1 253 ? -3.243 7.786 22.555 1.00 61.94 253 ASN A CA 1
ATOM 1929 C C . ASN A 1 253 ? -1.824 7.300 22.193 1.00 61.94 253 ASN A C 1
ATOM 1931 O O . ASN A 1 253 ? -1.301 7.782 21.180 1.00 61.94 253 ASN A O 1
ATOM 1935 N N . PRO A 1 254 ? -1.164 6.456 23.013 1.00 72.44 254 PRO A N 1
ATOM 1936 C CA . PRO A 1 254 ? 0.183 5.985 22.712 1.00 72.44 254 PRO A CA 1
ATOM 1937 C C . PRO A 1 254 ? 0.231 5.446 21.283 1.00 72.44 254 PRO A C 1
ATOM 1939 O O . PRO A 1 254 ? -0.595 4.619 20.900 1.00 72.44 254 PRO A O 1
ATOM 1942 N N . GLU A 1 255 ? 1.168 5.955 20.483 1.00 81.88 255 GLU A N 1
ATOM 1943 C CA . GLU A 1 255 ? 1.354 5.499 19.106 1.00 81.88 255 GLU A CA 1
ATOM 1944 C C . GLU A 1 255 ? 1.716 4.010 19.139 1.00 81.88 255 GLU A C 1
ATOM 1946 O O . GLU A 1 255 ? 2.741 3.624 19.701 1.00 81.88 255 GLU A O 1
ATOM 1951 N N . GLN A 1 256 ? 0.861 3.166 18.563 1.00 87.50 256 GLN A N 1
ATOM 1952 C CA . GLN A 1 256 ? 1.073 1.721 18.549 1.00 87.50 256 GLN A CA 1
ATOM 1953 C C . GLN A 1 256 ? 1.783 1.333 17.252 1.00 87.50 256 GLN A C 1
ATOM 1955 O O . GLN A 1 256 ? 1.305 1.624 16.151 1.00 87.50 256 GLN A O 1
ATOM 1960 N N . LEU A 1 257 ? 2.942 0.688 17.387 1.00 91.31 257 LEU A N 1
ATOM 1961 C CA . LEU A 1 257 ? 3.725 0.178 16.268 1.00 91.31 257 LEU A CA 1
ATOM 1962 C C . LEU A 1 257 ? 3.450 -1.317 16.082 1.00 91.31 257 LEU A C 1
ATOM 1964 O O . LEU A 1 257 ? 3.601 -2.109 17.010 1.00 91.31 257 LEU A O 1
ATOM 1968 N N . TYR A 1 258 ? 3.087 -1.696 14.865 1.00 92.00 258 TYR A N 1
ATOM 1969 C CA . TYR A 1 258 ? 2.855 -3.067 14.435 1.00 92.00 258 TYR A CA 1
ATOM 1970 C C . TYR A 1 258 ? 3.782 -3.404 13.274 1.00 92.00 258 TYR A C 1
ATOM 1972 O O . TYR A 1 258 ? 4.169 -2.533 12.495 1.00 92.00 258 TYR A O 1
ATOM 1980 N N . ARG A 1 259 ? 4.090 -4.691 13.130 1.00 94.12 259 ARG A N 1
ATOM 1981 C CA . ARG A 1 259 ? 4.703 -5.241 11.922 1.00 94.12 259 ARG A CA 1
ATOM 1982 C C . ARG A 1 259 ? 3.692 -6.155 11.253 1.00 94.12 259 ARG A C 1
ATOM 1984 O O . ARG A 1 259 ? 3.175 -7.070 11.895 1.00 94.12 259 ARG A O 1
ATOM 1991 N N . ALA A 1 260 ? 3.396 -5.883 9.991 1.00 95.06 260 ALA A N 1
ATOM 1992 C CA . ALA A 1 260 ? 2.515 -6.696 9.172 1.00 95.06 260 ALA A CA 1
ATOM 1993 C C . ALA A 1 260 ? 3.345 -7.429 8.118 1.00 95.06 260 ALA A C 1
ATOM 1995 O O . ALA A 1 260 ? 3.946 -6.793 7.256 1.00 95.06 260 ALA A O 1
ATOM 1996 N N . SER A 1 261 ? 3.362 -8.756 8.171 1.00 96.25 261 SER A N 1
ATOM 1997 C CA . SER A 1 261 ? 3.961 -9.584 7.124 1.00 96.25 261 SER A CA 1
ATOM 1998 C C . SER A 1 261 ? 2.851 -10.105 6.225 1.00 96.25 261 SER A C 1
ATOM 2000 O O . SER A 1 261 ? 1.786 -10.508 6.701 1.00 96.25 261 SER A O 1
ATOM 2002 N N . GLY A 1 262 ? 3.069 -10.093 4.916 1.00 96.81 262 GLY A N 1
ATOM 2003 C CA . GLY A 1 262 ? 2.042 -10.519 3.977 1.00 96.81 262 GLY A CA 1
ATOM 2004 C C . GLY A 1 262 ? 2.556 -10.749 2.574 1.00 96.81 262 GLY A C 1
ATOM 2005 O O . GLY A 1 262 ? 3.685 -10.403 2.237 1.00 96.81 262 GLY A O 1
ATOM 2006 N N . THR A 1 263 ? 1.707 -11.345 1.747 1.00 98.25 263 THR A N 1
ATOM 2007 C CA . THR A 1 263 ? 2.015 -11.602 0.341 1.00 98.25 263 THR A CA 1
ATOM 2008 C C . THR A 1 263 ? 1.559 -10.419 -0.501 1.00 98.25 263 THR A C 1
ATOM 2010 O O . THR A 1 263 ? 0.363 -10.141 -0.565 1.00 98.25 263 THR A O 1
ATOM 2013 N N . VAL A 1 264 ? 2.496 -9.752 -1.172 1.00 98.44 264 VAL A N 1
ATOM 2014 C CA . VAL A 1 264 ? 2.212 -8.844 -2.285 1.00 98.44 264 VAL A CA 1
ATOM 2015 C C . VAL A 1 264 ? 2.227 -9.630 -3.586 1.00 98.44 264 VAL A C 1
ATOM 2017 O O . VAL A 1 264 ? 3.166 -10.379 -3.845 1.00 98.44 264 VAL A O 1
ATOM 2020 N N . THR A 1 265 ? 1.220 -9.427 -4.429 1.00 98.50 265 THR A N 1
ATOM 2021 C CA . THR A 1 265 ? 1.204 -9.947 -5.799 1.00 98.50 265 THR A CA 1
ATOM 2022 C C . THR A 1 265 ? 1.223 -8.786 -6.779 1.00 98.50 265 THR A C 1
ATOM 2024 O O . THR A 1 265 ? 0.335 -7.931 -6.756 1.00 98.50 265 THR A O 1
ATOM 2027 N N . ILE A 1 266 ? 2.233 -8.763 -7.649 1.00 98.12 266 ILE A N 1
ATOM 2028 C CA . ILE A 1 266 ? 2.294 -7.851 -8.794 1.00 98.12 266 ILE A CA 1
ATOM 2029 C C . ILE A 1 266 ? 2.374 -8.709 -10.050 1.00 98.12 266 ILE A C 1
ATOM 2031 O O . ILE A 1 266 ? 3.264 -9.550 -10.166 1.00 98.12 266 ILE A O 1
ATOM 2035 N N . ARG A 1 267 ? 1.434 -8.501 -10.978 1.00 97.38 267 ARG A N 1
ATOM 2036 C CA . ARG A 1 267 ? 1.154 -9.435 -12.078 1.00 97.38 267 ARG A CA 1
ATOM 2037 C C . ARG A 1 267 ? 0.737 -10.807 -11.544 1.00 97.38 267 ARG A C 1
ATOM 2039 O O . ARG A 1 267 ? -0.254 -10.896 -10.828 1.00 97.38 267 ARG A O 1
ATOM 2046 N N . ASP A 1 268 ? 1.479 -11.850 -11.871 1.00 97.62 268 ASP A N 1
ATOM 2047 C CA . ASP A 1 268 ? 1.309 -13.231 -11.428 1.00 97.62 268 ASP A CA 1
ATOM 2048 C C . ASP A 1 268 ? 2.425 -13.685 -10.471 1.00 97.62 268 ASP A C 1
ATOM 2050 O O . ASP A 1 268 ? 2.561 -14.877 -10.196 1.00 97.62 268 ASP A O 1
ATOM 2054 N N . ILE A 1 269 ? 3.212 -12.743 -9.936 1.00 98.25 269 ILE A N 1
ATOM 2055 C CA . ILE A 1 269 ? 4.378 -13.034 -9.098 1.00 98.25 269 ILE A CA 1
ATOM 2056 C C . ILE A 1 269 ? 4.083 -12.655 -7.636 1.00 98.25 269 ILE A C 1
ATOM 2058 O O . ILE A 1 269 ? 4.084 -11.466 -7.297 1.00 98.25 269 ILE A O 1
ATOM 2062 N N . PRO A 1 270 ? 3.836 -13.640 -6.750 1.00 98.25 270 PRO A N 1
ATOM 2063 C CA . PRO A 1 270 ? 3.664 -13.404 -5.321 1.00 98.25 270 PRO A CA 1
ATOM 2064 C C . PRO A 1 270 ? 5.016 -13.329 -4.595 1.00 98.25 270 PRO A C 1
ATOM 2066 O O . PRO A 1 270 ? 5.906 -14.155 -4.825 1.00 98.25 270 PRO A O 1
ATOM 2069 N N . LYS A 1 271 ? 5.159 -12.374 -3.670 1.00 98.31 271 LYS A N 1
ATOM 2070 C CA . LYS A 1 271 ? 6.308 -12.240 -2.761 1.00 98.31 271 LYS A CA 1
ATOM 2071 C C . LYS A 1 271 ? 5.858 -11.853 -1.364 1.00 98.31 271 LYS A C 1
ATOM 2073 O O . LYS A 1 271 ? 4.953 -11.043 -1.201 1.00 98.31 271 LYS A O 1
ATOM 2078 N N . VAL A 1 272 ? 6.513 -12.423 -0.359 1.00 97.69 272 VAL A N 1
ATOM 2079 C CA . VAL A 1 272 ? 6.284 -12.052 1.038 1.00 97.69 272 VAL A CA 1
ATOM 2080 C C . VAL A 1 272 ? 7.108 -10.811 1.355 1.00 97.69 272 VAL A C 1
ATOM 2082 O O . VAL A 1 272 ? 8.303 -10.788 1.070 1.00 97.69 272 VAL A O 1
ATOM 2085 N N . ILE A 1 273 ? 6.478 -9.801 1.947 1.00 97.62 273 ILE A N 1
ATOM 2086 C CA . ILE A 1 273 ? 7.144 -8.593 2.435 1.00 97.62 273 ILE A CA 1
ATOM 2087 C C . ILE A 1 273 ? 6.712 -8.286 3.867 1.00 97.62 273 ILE A C 1
ATOM 2089 O O . ILE A 1 273 ? 5.639 -8.708 4.306 1.00 97.62 273 ILE A O 1
ATOM 2093 N N . ASP A 1 274 ? 7.529 -7.491 4.550 1.00 96.56 274 ASP A N 1
ATOM 2094 C CA . ASP A 1 274 ? 7.190 -6.879 5.829 1.00 96.56 274 ASP A CA 1
ATOM 2095 C C . ASP A 1 274 ? 6.858 -5.402 5.635 1.00 96.56 274 ASP A C 1
ATOM 2097 O O . ASP A 1 274 ? 7.556 -4.681 4.919 1.00 96.56 274 ASP A O 1
ATOM 2101 N N . LEU A 1 275 ? 5.822 -4.950 6.329 1.00 97.00 275 LEU A N 1
ATOM 2102 C CA . LEU A 1 275 ? 5.402 -3.562 6.402 1.00 97.00 275 LEU A CA 1
ATOM 2103 C C . LEU A 1 275 ? 5.378 -3.111 7.863 1.00 97.00 275 LEU A C 1
ATOM 2105 O O . LEU A 1 275 ? 4.842 -3.802 8.733 1.00 97.00 275 LEU A O 1
ATOM 2109 N N . ASP A 1 276 ? 5.911 -1.926 8.121 1.00 96.00 276 ASP A N 1
ATOM 2110 C CA . ASP A 1 276 ? 5.792 -1.258 9.410 1.00 96.00 276 ASP A CA 1
ATOM 2111 C C . ASP A 1 276 ? 4.485 -0.464 9.426 1.00 96.00 276 ASP A C 1
ATOM 2113 O O . ASP A 1 276 ? 4.267 0.412 8.589 1.00 96.00 276 ASP A O 1
ATOM 2117 N N . VAL A 1 277 ? 3.604 -0.768 10.374 1.00 95.62 277 VAL A N 1
ATOM 2118 C CA . VAL A 1 277 ? 2.283 -0.149 10.517 1.00 95.62 277 VAL A CA 1
ATOM 2119 C C . VAL A 1 277 ? 2.263 0.643 11.817 1.00 95.62 277 VAL A C 1
ATOM 2121 O O . VAL A 1 277 ? 2.292 0.082 12.907 1.00 95.62 277 VAL A O 1
ATOM 2124 N N . ARG A 1 278 ? 2.187 1.967 11.723 1.00 94.31 278 ARG A N 1
ATOM 2125 C CA . ARG A 1 278 ? 2.038 2.856 12.879 1.00 94.31 278 ARG A CA 1
ATOM 2126 C C . ARG A 1 278 ? 0.597 3.337 12.960 1.00 94.31 278 ARG A C 1
ATOM 2128 O O . ARG A 1 278 ? 0.140 4.087 12.099 1.00 94.31 278 ARG A O 1
ATOM 2135 N N . VAL A 1 279 ? -0.108 2.922 14.004 1.00 93.75 279 VAL A N 1
ATOM 2136 C CA . VAL A 1 279 ? -1.479 3.353 14.278 1.00 93.75 279 VAL A CA 1
ATOM 2137 C C . VAL A 1 279 ? -1.428 4.693 15.005 1.00 93.75 279 VAL A C 1
ATOM 2139 O O . VAL A 1 279 ? -0.896 4.797 16.109 1.00 93.75 279 VAL A O 1
ATOM 2142 N N . LEU A 1 280 ? -1.958 5.728 14.354 1.00 93.25 280 LEU A N 1
ATOM 2143 C CA . LEU A 1 280 ? -1.949 7.104 14.853 1.00 93.25 280 LEU A CA 1
ATOM 2144 C C . LEU A 1 280 ? -3.173 7.406 15.718 1.00 93.25 280 LEU A C 1
ATOM 2146 O O . LEU A 1 280 ? -3.079 8.146 16.693 1.00 93.25 280 LEU A O 1
ATOM 2150 N N . SER A 1 281 ? -4.336 6.874 15.336 1.00 91.81 281 SER A N 1
ATOM 2151 C CA . SER A 1 281 ? -5.588 7.072 16.061 1.00 91.81 281 SER A CA 1
ATOM 2152 C C . SER A 1 281 ? -6.536 5.900 15.837 1.00 91.81 281 SER A C 1
ATOM 2154 O O . SER A 1 281 ? -6.624 5.358 14.734 1.00 91.81 281 SER A O 1
ATOM 2156 N N . VAL A 1 282 ? -7.259 5.532 16.892 1.00 91.00 282 VAL A N 1
ATOM 2157 C CA . VAL A 1 282 ? -8.281 4.485 16.890 1.00 91.00 282 VAL A CA 1
ATOM 2158 C C . VAL A 1 282 ? -9.513 5.037 17.582 1.00 91.00 282 VAL A C 1
ATOM 2160 O O . VAL A 1 282 ? -9.435 5.553 18.695 1.00 91.00 282 VAL A O 1
ATOM 2163 N N . SER A 1 283 ? -10.660 4.884 16.937 1.00 91.25 283 SER A N 1
ATOM 2164 C CA . SER A 1 283 ? -11.972 5.155 17.508 1.00 91.25 283 SER A CA 1
ATOM 2165 C C . SER A 1 283 ? -12.937 4.016 17.178 1.00 91.25 283 SER A C 1
ATOM 2167 O O . SER A 1 283 ? -12.603 3.089 16.436 1.00 91.25 283 SER A O 1
ATOM 2169 N N . ALA A 1 284 ? -14.155 4.084 17.719 1.00 90.06 284 ALA A N 1
ATOM 2170 C CA . ALA A 1 284 ? -15.196 3.112 17.398 1.00 90.06 284 ALA A CA 1
ATOM 2171 C C . ALA A 1 284 ? -15.502 3.062 15.892 1.00 90.06 284 ALA A C 1
ATOM 2173 O O . ALA A 1 284 ? -15.760 1.979 15.380 1.00 90.06 284 ALA A O 1
ATOM 2174 N N . GLU A 1 285 ? -15.414 4.197 15.194 1.00 95.06 285 GLU A N 1
ATOM 2175 C CA . GLU A 1 285 ? -15.855 4.337 13.800 1.00 95.06 285 GLU A CA 1
ATOM 2176 C C . GLU A 1 285 ? -14.711 4.492 12.796 1.00 95.06 285 GLU A C 1
ATOM 2178 O O . GLU A 1 285 ? -14.913 4.296 11.602 1.00 95.06 285 GLU A O 1
ATOM 2183 N N . GLU A 1 286 ? -13.506 4.833 13.250 1.00 95.44 286 GLU A N 1
ATOM 2184 C CA . GLU A 1 286 ? -12.395 5.191 12.368 1.00 95.44 286 GLU A CA 1
ATOM 2185 C C . GLU A 1 286 ? -11.040 4.736 12.919 1.00 95.44 286 GLU A C 1
ATOM 2187 O O . GLU A 1 286 ? -10.764 4.888 14.112 1.00 95.44 286 GLU A O 1
ATOM 2192 N N . ILE A 1 287 ? -10.182 4.239 12.024 1.00 95.50 287 ILE A N 1
ATOM 2193 C CA . ILE A 1 287 ? -8.761 3.962 12.261 1.00 95.50 287 ILE A CA 1
ATOM 2194 C C . ILE A 1 287 ? -7.927 4.832 11.320 1.00 95.50 287 ILE A C 1
ATOM 2196 O O . ILE A 1 287 ? -8.178 4.871 10.113 1.00 95.50 287 ILE A O 1
ATOM 2200 N N . VAL A 1 288 ? -6.902 5.486 11.867 1.00 96.38 288 VAL A N 1
ATOM 2201 C CA . VAL A 1 288 ? -5.893 6.235 11.109 1.00 96.38 288 VAL A CA 1
ATOM 2202 C C . VAL A 1 288 ? -4.528 5.604 11.348 1.00 96.38 288 VAL A C 1
ATOM 2204 O O . VAL A 1 288 ? -4.088 5.486 12.493 1.00 96.38 288 VAL A O 1
ATOM 2207 N N . ALA A 1 289 ? -3.846 5.216 10.274 1.00 96.62 289 ALA A N 1
ATOM 2208 C CA . ALA A 1 289 ? -2.541 4.570 10.339 1.00 96.62 289 ALA A CA 1
ATOM 2209 C C . ALA A 1 289 ? -1.617 5.034 9.209 1.00 96.62 289 ALA A C 1
ATOM 2211 O O . ALA A 1 289 ? -2.067 5.397 8.124 1.00 96.62 289 ALA A O 1
ATOM 2212 N N . THR A 1 290 ? -0.312 4.978 9.449 1.00 97.06 290 THR A N 1
ATOM 2213 C CA . THR A 1 290 ? 0.715 5.099 8.410 1.00 97.06 290 THR A CA 1
ATOM 2214 C C . THR A 1 290 ? 1.391 3.756 8.209 1.00 97.06 290 THR A C 1
ATOM 2216 O O . THR A 1 290 ? 1.704 3.087 9.193 1.00 97.06 290 THR A O 1
ATOM 2219 N N . VAL A 1 291 ? 1.630 3.372 6.959 1.00 97.56 291 VAL A N 1
ATOM 2220 C CA . VAL A 1 291 ? 2.296 2.114 6.614 1.00 97.56 291 VAL A CA 1
ATOM 2221 C C . VAL A 1 291 ? 3.514 2.410 5.757 1.00 97.56 291 VAL A C 1
ATOM 2223 O O . VAL A 1 291 ? 3.399 3.112 4.756 1.00 97.56 291 VAL A O 1
ATOM 2226 N N . SER A 1 292 ? 4.666 1.866 6.128 1.00 97.81 292 SER A N 1
ATOM 2227 C CA . SER A 1 292 ? 5.908 2.018 5.375 1.00 97.81 292 SER A CA 1
ATOM 2228 C C . SER A 1 292 ? 6.570 0.676 5.111 1.00 97.81 292 SER A C 1
ATOM 2230 O O . SER A 1 292 ? 6.415 -0.271 5.875 1.00 97.81 292 SER A O 1
ATOM 2232 N N . GLY A 1 293 ? 7.335 0.598 4.030 1.00 97.19 293 GLY A N 1
ATOM 2233 C CA . GLY A 1 293 ? 8.106 -0.591 3.691 1.00 97.19 293 GLY A CA 1
ATOM 2234 C C . GLY A 1 293 ? 8.931 -0.378 2.434 1.00 97.19 293 GLY A C 1
ATOM 2235 O O . GLY A 1 293 ? 8.926 0.702 1.844 1.00 97.19 293 GLY A O 1
ATOM 2236 N N . GLU A 1 294 ? 9.624 -1.420 2.003 1.00 98.12 294 GLU A N 1
ATOM 2237 C CA . GLU A 1 294 ? 10.360 -1.422 0.744 1.00 98.12 294 GLU A CA 1
ATOM 2238 C C . GLU A 1 294 ? 10.072 -2.712 -0.013 1.00 98.12 294 GLU A C 1
ATOM 2240 O O . GLU A 1 294 ? 9.928 -3.780 0.577 1.00 98.12 294 GLU A O 1
ATOM 2245 N N . LEU A 1 295 ? 10.027 -2.613 -1.336 1.00 97.62 295 LEU A N 1
ATOM 2246 C CA . LEU A 1 295 ? 9.973 -3.766 -2.230 1.00 97.62 295 LEU A CA 1
ATOM 2247 C C . LEU A 1 295 ? 11.161 -3.742 -3.186 1.00 97.62 295 LEU A C 1
ATOM 2249 O O . LEU A 1 295 ? 11.680 -2.682 -3.543 1.00 97.62 295 LEU A O 1
ATOM 2253 N N . ASP A 1 296 ? 11.576 -4.921 -3.627 1.00 98.25 296 ASP A N 1
ATOM 2254 C CA . ASP A 1 296 ? 12.589 -5.078 -4.658 1.00 98.25 296 ASP A CA 1
ATOM 2255 C C . ASP A 1 296 ? 11.925 -5.298 -6.015 1.00 98.25 296 ASP A C 1
ATOM 2257 O O . ASP A 1 296 ? 11.270 -6.314 -6.238 1.00 98.25 296 ASP A O 1
ATOM 2261 N N . ARG A 1 297 ? 12.074 -4.355 -6.948 1.00 97.81 297 ARG A N 1
ATOM 2262 C CA . ARG A 1 297 ? 11.362 -4.446 -8.231 1.00 97.81 297 ARG A CA 1
ATOM 2263 C C . ARG A 1 297 ? 11.794 -5.646 -9.082 1.00 97.81 297 ARG A C 1
ATOM 2265 O O . ARG A 1 297 ? 11.007 -6.102 -9.910 1.00 97.81 297 ARG A O 1
ATOM 2272 N N . TYR A 1 298 ? 13.013 -6.162 -8.893 1.00 97.81 298 TYR A N 1
ATOM 2273 C CA . TYR A 1 298 ? 13.479 -7.333 -9.640 1.00 97.81 298 TYR A CA 1
ATOM 2274 C C . TYR A 1 298 ? 12.817 -8.622 -9.169 1.00 97.81 298 TYR A C 1
ATOM 2276 O O . TYR A 1 298 ? 12.651 -9.531 -9.971 1.00 97.81 298 TYR A O 1
ATOM 2284 N N . GLU A 1 299 ? 12.377 -8.695 -7.911 1.00 98.00 299 GLU A N 1
ATOM 2285 C CA . GLU A 1 299 ? 11.652 -9.866 -7.412 1.00 98.00 299 GLU A CA 1
ATOM 2286 C C . GLU A 1 299 ? 10.303 -10.063 -8.114 1.00 98.00 299 GLU A C 1
ATOM 2288 O O . GLU A 1 299 ? 9.790 -11.178 -8.147 1.00 98.00 299 GLU A O 1
ATOM 2293 N N . PHE A 1 300 ? 9.759 -9.003 -8.710 1.00 98.19 300 PHE A N 1
ATOM 2294 C CA . PHE A 1 300 ? 8.505 -9.018 -9.460 1.00 98.19 300 PHE A CA 1
ATOM 2295 C C . PHE A 1 300 ? 8.719 -8.939 -10.974 1.00 98.19 300 PHE A C 1
ATOM 2297 O O . PHE A 1 300 ? 7.778 -8.627 -11.702 1.00 98.19 300 PHE A O 1
ATOM 2304 N N . ASP A 1 301 ? 9.945 -9.148 -11.462 1.00 97.81 301 ASP A N 1
ATOM 2305 C CA . ASP A 1 301 ? 10.328 -9.013 -12.872 1.00 97.81 301 ASP A CA 1
ATOM 2306 C C . ASP A 1 301 ? 9.976 -7.645 -13.499 1.00 97.81 301 ASP A C 1
ATOM 2308 O O . ASP A 1 301 ? 9.703 -7.534 -14.700 1.00 97.81 301 ASP A O 1
ATOM 2312 N N . ILE A 1 302 ? 9.969 -6.572 -12.702 1.00 96.88 302 ILE A N 1
ATOM 2313 C CA . ILE A 1 302 ? 9.639 -5.220 -13.166 1.00 96.88 302 ILE A CA 1
ATOM 2314 C C . ILE A 1 302 ? 10.919 -4.500 -13.586 1.00 96.88 302 ILE A C 1
ATOM 2316 O O . ILE A 1 302 ? 11.853 -4.330 -12.794 1.00 96.88 302 ILE A O 1
ATOM 2320 N N . LEU A 1 303 ? 10.932 -3.992 -14.826 1.00 94.88 303 LEU A N 1
ATOM 2321 C CA . LEU A 1 303 ? 12.045 -3.209 -15.379 1.00 94.88 303 LEU A CA 1
ATOM 2322 C C . LEU A 1 303 ? 13.385 -3.988 -15.359 1.00 94.88 303 LEU A C 1
ATOM 2324 O O . LEU A 1 303 ? 14.446 -3.397 -15.169 1.00 94.88 303 LEU A O 1
ATOM 2328 N N . THR A 1 304 ? 13.372 -5.313 -15.534 1.00 95.31 304 THR A N 1
ATOM 2329 C CA . THR A 1 304 ? 14.576 -6.174 -15.445 1.00 95.31 304 THR A CA 1
ATOM 2330 C C . THR A 1 304 ? 15.662 -5.826 -16.465 1.00 95.31 304 THR A C 1
ATOM 2332 O O . THR A 1 304 ? 16.843 -6.046 -16.217 1.00 95.31 304 THR A O 1
ATOM 2335 N N . ASN A 1 305 ? 15.284 -5.215 -17.588 1.00 96.00 305 ASN A N 1
ATOM 2336 C CA . ASN A 1 305 ? 16.199 -4.700 -18.605 1.00 96.00 305 ASN A CA 1
ATOM 2337 C C . ASN A 1 305 ? 16.852 -3.352 -18.243 1.00 96.00 305 ASN A C 1
ATOM 2339 O O . ASN A 1 305 ? 17.727 -2.889 -18.975 1.00 96.00 305 ASN A O 1
ATOM 2343 N N . TRP A 1 306 ? 16.444 -2.711 -17.144 1.00 94.50 306 TRP A N 1
ATOM 2344 C CA . TRP A 1 306 ? 17.022 -1.457 -16.667 1.00 94.50 306 TRP A CA 1
ATOM 2345 C C . TRP A 1 306 ? 17.955 -1.713 -15.486 1.00 94.50 306 TRP A C 1
ATOM 2347 O O . TRP A 1 306 ? 17.496 -2.245 -14.473 1.00 94.50 306 TRP A O 1
ATOM 2357 N N . PRO A 1 307 ? 19.231 -1.291 -15.555 1.00 95.75 307 PRO A N 1
ATOM 2358 C CA . PRO A 1 307 ? 20.170 -1.486 -14.458 1.00 95.75 307 PRO A CA 1
ATOM 2359 C C . PRO A 1 307 ? 19.750 -0.689 -13.216 1.00 95.75 307 PRO A C 1
ATOM 2361 O O . PRO A 1 307 ? 19.137 0.377 -13.324 1.00 95.75 307 PRO A O 1
ATOM 2364 N N . ALA A 1 308 ? 20.158 -1.165 -12.034 1.00 94.56 308 ALA A N 1
ATOM 2365 C CA . ALA A 1 308 ? 19.823 -0.545 -10.746 1.00 94.56 308 ALA A CA 1
ATOM 2366 C C . ALA A 1 308 ? 20.311 0.914 -10.632 1.00 94.56 308 ALA A C 1
ATOM 2368 O O . ALA A 1 308 ? 19.725 1.714 -9.908 1.00 94.56 308 ALA A O 1
ATOM 2369 N N . LEU A 1 309 ? 21.367 1.263 -11.378 1.00 92.50 309 LEU A N 1
ATOM 2370 C CA . LEU A 1 309 ? 21.901 2.623 -11.463 1.00 92.50 309 LEU A CA 1
ATOM 2371 C C . LEU A 1 309 ? 20.961 3.584 -12.214 1.00 92.50 309 LEU A C 1
ATOM 2373 O O . LEU A 1 309 ? 20.886 4.762 -11.877 1.00 92.50 309 LEU A O 1
ATOM 2377 N N . ALA A 1 310 ? 20.246 3.087 -13.229 1.00 95.38 310 ALA A N 1
ATOM 2378 C CA . ALA A 1 310 ? 19.322 3.893 -14.022 1.00 95.38 310 ALA A CA 1
ATOM 2379 C C . ALA A 1 310 ? 17.970 4.040 -13.320 1.00 95.38 310 ALA A C 1
ATOM 2381 O O . ALA A 1 310 ? 17.433 5.140 -13.244 1.00 95.38 310 ALA A O 1
ATOM 2382 N N . VAL A 1 311 ? 17.439 2.938 -12.784 1.00 96.88 311 VAL A N 1
ATOM 2383 C CA . VAL A 1 311 ? 16.227 2.908 -11.958 1.00 96.88 311 VAL A CA 1
ATOM 2384 C C . VAL A 1 311 ? 16.552 2.120 -10.698 1.00 96.88 311 VAL A C 1
ATOM 2386 O O . VAL A 1 311 ? 16.915 0.946 -10.793 1.00 96.88 311 VAL A O 1
ATOM 2389 N N . GLY A 1 312 ? 16.385 2.741 -9.534 1.00 97.12 312 GLY A N 1
ATOM 2390 C CA . GLY A 1 312 ? 16.637 2.142 -8.230 1.00 97.12 312 GLY A CA 1
ATOM 2391 C C . GLY A 1 312 ? 15.987 0.768 -8.092 1.00 97.12 312 GLY A C 1
ATOM 2392 O O . GLY A 1 312 ? 14.889 0.525 -8.589 1.00 97.12 312 GLY A O 1
ATOM 2393 N N . GLN A 1 313 ? 16.703 -0.155 -7.458 1.00 97.75 313 GLN A N 1
ATOM 2394 C CA . GLN A 1 313 ? 16.218 -1.511 -7.196 1.00 97.75 313 GLN A CA 1
ATOM 2395 C C . GLN A 1 313 ? 15.081 -1.517 -6.167 1.00 97.75 313 GLN A C 1
ATOM 2397 O O . GLN A 1 313 ? 14.084 -2.217 -6.339 1.00 97.75 313 GLN A O 1
ATOM 2402 N N . LYS A 1 314 ? 15.237 -0.722 -5.104 1.00 98.00 314 LYS A N 1
ATOM 2403 C CA . LYS A 1 314 ? 14.254 -0.593 -4.032 1.00 98.00 314 LYS A CA 1
ATOM 2404 C C . LYS A 1 314 ? 13.209 0.456 -4.388 1.00 98.00 314 LYS A C 1
ATOM 2406 O O . LYS A 1 314 ? 13.554 1.562 -4.808 1.00 98.00 314 LYS A O 1
ATOM 2411 N N . VAL A 1 315 ? 11.945 0.107 -4.181 1.00 98.31 315 VAL A N 1
ATOM 2412 C CA . VAL A 1 315 ? 10.820 1.040 -4.237 1.00 98.31 315 VAL A CA 1
ATOM 2413 C C . VAL A 1 315 ? 10.301 1.204 -2.814 1.00 98.31 315 VAL A C 1
ATOM 2415 O O . VAL A 1 315 ? 9.839 0.245 -2.198 1.00 98.31 315 VAL A O 1
ATOM 2418 N N . GLY A 1 316 ? 10.417 2.420 -2.289 1.00 98.31 316 GLY A N 1
ATOM 2419 C CA . GLY A 1 316 ? 9.921 2.778 -0.967 1.00 98.31 316 GLY A CA 1
ATOM 2420 C C . GLY A 1 316 ? 8.411 2.975 -0.998 1.00 98.31 316 GLY A C 1
ATOM 2421 O O . GLY A 1 316 ? 7.896 3.639 -1.900 1.00 98.31 316 GLY A O 1
ATOM 2422 N N . LEU A 1 317 ? 7.724 2.416 -0.011 1.00 98.44 317 LEU A N 1
ATOM 2423 C CA . LEU A 1 317 ? 6.284 2.507 0.201 1.00 98.44 317 LEU A CA 1
ATOM 2424 C C . LEU A 1 317 ? 6.001 3.459 1.365 1.00 98.44 317 LEU A C 1
ATOM 2426 O O . LEU A 1 317 ? 6.631 3.348 2.416 1.00 98.44 317 LEU A O 1
ATOM 2430 N N . ASP A 1 318 ? 5.063 4.383 1.168 1.00 98.31 318 ASP A N 1
ATOM 2431 C CA . ASP A 1 318 ? 4.640 5.352 2.185 1.00 98.31 318 ASP A CA 1
ATOM 2432 C C . ASP A 1 318 ? 3.136 5.612 2.061 1.00 98.31 318 ASP A C 1
ATOM 2434 O O . ASP A 1 318 ? 2.660 6.354 1.189 1.00 98.31 318 ASP A O 1
ATOM 2438 N N . PHE A 1 319 ? 2.368 4.932 2.903 1.00 98.31 319 PHE A N 1
ATOM 2439 C CA . PHE A 1 319 ? 0.917 4.949 2.865 1.00 98.31 319 PHE A CA 1
ATOM 2440 C C . PHE A 1 319 ? 0.361 5.698 4.066 1.00 98.31 319 PHE A C 1
ATOM 2442 O O . PHE A 1 319 ? 0.762 5.481 5.206 1.00 98.31 319 PHE A O 1
ATOM 2449 N N . HIS A 1 320 ? -0.640 6.527 3.804 1.00 98.31 320 HIS A N 1
ATOM 2450 C CA . HIS A 1 320 ? -1.459 7.153 4.828 1.00 98.31 320 HIS A CA 1
ATOM 2451 C C . HIS A 1 320 ? -2.867 6.588 4.696 1.00 98.31 320 HIS A C 1
ATOM 2453 O O . HIS A 1 320 ? -3.542 6.861 3.706 1.00 98.31 320 HIS A O 1
ATOM 2459 N N . LEU A 1 321 ? -3.307 5.787 5.658 1.00 98.19 321 LEU A N 1
ATOM 2460 C CA . LEU A 1 321 ? -4.559 5.045 5.598 1.00 98.19 321 LEU A CA 1
ATOM 2461 C C . LEU A 1 321 ? -5.563 5.619 6.590 1.00 98.19 321 LEU A C 1
ATOM 2463 O O . LEU A 1 321 ? -5.261 5.825 7.765 1.00 98.19 321 LEU A O 1
ATOM 2467 N N . VAL A 1 322 ? -6.775 5.842 6.099 1.00 98.19 322 VAL A N 1
ATOM 2468 C CA . VAL A 1 322 ? -7.955 6.127 6.909 1.00 98.19 322 VAL A CA 1
ATOM 2469 C C . VAL A 1 322 ? -8.975 5.051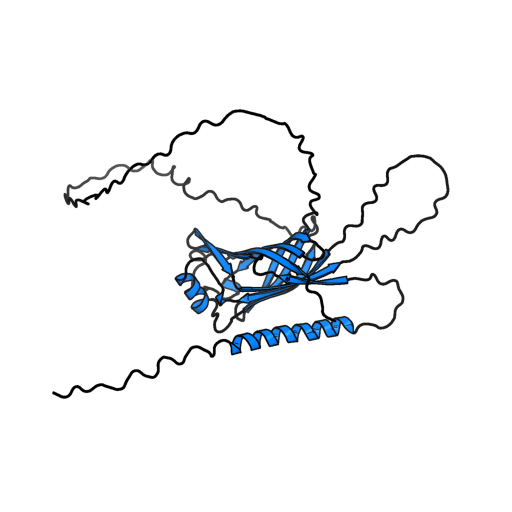 6.587 1.00 98.19 322 VAL A C 1
ATOM 2471 O O . VAL A 1 322 ? -9.307 4.853 5.419 1.00 98.19 322 VAL A O 1
ATOM 2474 N N . ALA A 1 323 ? -9.468 4.354 7.603 1.00 98.06 323 ALA A N 1
ATOM 2475 C CA . ALA A 1 323 ? -10.454 3.299 7.440 1.00 98.06 323 ALA A CA 1
ATOM 2476 C C . ALA A 1 323 ? -11.665 3.542 8.337 1.00 98.06 323 ALA A C 1
ATOM 2478 O O . ALA A 1 323 ? -11.506 3.865 9.509 1.00 98.06 323 ALA A O 1
ATOM 2479 N N . GLN A 1 324 ? -12.864 3.355 7.790 1.00 97.81 324 GLN A N 1
ATOM 2480 C CA . GLN A 1 324 ? -14.133 3.513 8.498 1.00 97.81 324 GLN A CA 1
ATOM 2481 C C . GLN A 1 324 ? -14.731 2.154 8.830 1.00 97.81 324 GLN A C 1
ATOM 2483 O O . GLN A 1 324 ? -14.623 1.213 8.039 1.00 97.81 324 GLN A O 1
ATOM 2488 N N . LYS A 1 325 ? -15.369 2.042 9.991 1.00 96.62 325 LYS A N 1
ATOM 2489 C CA . LYS A 1 325 ? -16.042 0.817 10.408 1.00 96.62 325 LYS A CA 1
ATOM 2490 C C . LYS A 1 325 ? -17.176 0.483 9.444 1.00 96.62 325 LYS A C 1
ATOM 2492 O O . LYS A 1 325 ? -17.922 1.350 8.997 1.00 96.62 325 LYS A O 1
ATOM 2497 N N . VAL A 1 326 ? -17.296 -0.796 9.115 1.00 96.25 326 VAL A N 1
ATOM 2498 C CA . VAL A 1 326 ? -18.386 -1.320 8.296 1.00 96.25 326 VAL A CA 1
ATOM 2499 C C . VAL A 1 326 ? -19.351 -2.047 9.216 1.00 96.25 326 VAL A C 1
ATOM 2501 O O . VAL A 1 326 ? -18.986 -3.042 9.844 1.00 96.25 326 VAL A O 1
ATOM 2504 N N . GLU A 1 327 ? -20.589 -1.564 9.290 1.00 90.62 327 GLU A N 1
ATOM 2505 C CA . GLU A 1 327 ? -21.657 -2.300 9.959 1.00 90.62 327 GLU A CA 1
ATOM 2506 C C . GLU A 1 327 ? -21.957 -3.581 9.176 1.00 90.62 327 GLU A C 1
ATOM 2508 O O . GLU A 1 327 ? -22.310 -3.550 7.992 1.00 90.62 327 GLU A O 1
ATOM 2513 N N . LEU A 1 328 ? -21.810 -4.724 9.843 1.00 78.38 328 LEU A N 1
ATOM 2514 C CA . LEU A 1 328 ? -22.265 -5.996 9.304 1.00 78.38 328 LEU A CA 1
ATOM 2515 C C . LEU A 1 328 ? -23.795 -5.986 9.351 1.00 78.38 328 LEU A C 1
ATOM 2517 O O . LEU A 1 328 ? -24.393 -6.006 10.426 1.00 78.38 328 LEU A O 1
ATOM 2521 N N . LYS A 1 329 ? -24.433 -5.903 8.180 1.00 76.88 329 LYS A N 1
ATOM 2522 C CA . LYS A 1 329 ? -25.874 -6.136 8.064 1.00 76.88 329 LYS A CA 1
ATOM 2523 C C . LYS A 1 329 ? -26.115 -7.624 8.308 1.00 76.88 329 LYS A C 1
ATOM 2525 O O . LYS A 1 329 ? -25.789 -8.431 7.440 1.00 76.88 329 LYS A O 1
ATOM 2530 N N . ASN A 1 330 ? -26.617 -7.952 9.497 1.00 61.12 330 ASN A N 1
ATOM 2531 C CA . ASN A 1 330 ? -27.120 -9.287 9.827 1.00 61.12 330 ASN A CA 1
ATOM 2532 C C . ASN A 1 330 ? -28.431 -9.589 9.097 1.00 61.12 330 ASN A C 1
ATOM 2534 O O . ASN A 1 330 ? -29.202 -8.632 8.847 1.00 61.12 330 ASN A O 1
#

pLDDT: mean 73.85, std 22.85, range [35.47, 98.75]

Sequence (330 aa):
MRRLFTKESADKFAFGCTGIAASVTAYHYWSRGQEQVDKMASSSGGGDKNGASKSSSSKYRFDPARSKLNFSTSHWGFTVHGKFTNFEGTFITSSTSAASGGKEEDVHDDDTSKATSSTSSPALLLEITSIDTAVRADSIDTQNWLRDRRMRNEFLEADKFPLLTFHSSSAGPVVEGSQATLTVRPKVLEPSSEEAFADAVSSRSTSSTPDGAGRICWRRRSKSSSKDEPPSEDVSTTNTRHASRTSQEDNKNPEQLYRASGTVTIRDIPKVIDLDVRVLSVSAEEIVATVSGELDRYEFDILTNWPALAVGQKVGLDFHLVAQKVELKN

Secondary structure (DSSP, 8-state):
-PPPPP---SSSS--SSTTSHHHHHHHHHHHHHHHHHHHHHT-------S-----EEEEEEE-TTT-EEEEEEEETTEEEEEEESSEEEEEEEEEE------------------------PPP-EEEEEEEEEEEEGGGEE-S-HHHHHHIIIIIS-TTT--EEEEEEEEEEE--TT--S---------PPPTTGGGTTS-S--------------------------PPP---------------------PPPEEEEEEEEEEETTEEEEEEEEEEEEEE-SSEEEEEEEEEEEGGGGT-STTS-TTTEEEEEEEEEEEEEEE-----

Nearest PDB structures (foldseek):
  3hpe-assembly1_B  TM=8.332E-01  e=4.870E-12  Helicobacter pylori
  4y25-assembly1_A  TM=2.499E-01  e=2.567E+00  Escherichia coli K-12

Foldseek 3Di:
DDDDDDPDDDPDDPPDDPPPVVVVVVVVVVVVVVVVVVVVVPPPDDDDPDDDQDKDKFKWKFDLVQKWWKKWWDALNDIQIKTFNDKIKMWIKIWGDPPPPDPPPPDDDDDDDDDPPPPDDPPTDIFGFWIKMKTFQLRMCRVDPVVSVCSCVPFLVCVQVGIKIKIFPGKDFDDPPPPPPPPPPPPPPPPPPPPVPPPPPDDDDDDDDDDDDDDDDDDDDDDDDDDDDDDDDDDDDDDPDPDPPPPPPPPFDPWTKMKTWIWIDRNNQIDIFIKIKIWRDDDPFKTWIKIKGKDFSVSNVGPVVDDCSRMNRIMIIIMTTMITTDDDDD

Radius of gyration: 31.59 Å; Cα contacts (8 Å, |Δi|>4): 448; chains: 1; bounding box: 74×81×126 Å

Mean predicted aligned error: 15.04 Å

Solvent-accessible surface area (backbone atoms only — not comparable to full-atom values): 20966 Å² total; per-residue (Å²): 139,88,82,86,80,82,92,81,86,84,87,85,85,85,87,86,76,78,77,62,66,64,61,54,53,59,53,54,54,56,60,57,58,54,57,56,55,58,57,59,73,70,67,84,81,82,88,75,96,65,92,70,82,77,68,50,74,50,47,24,36,50,37,65,92,72,31,43,47,33,36,35,30,42,41,68,90,39,79,46,58,33,32,49,77,41,59,50,36,36,42,35,33,38,39,52,75,79,75,81,80,73,75,82,72,89,77,82,81,89,81,97,72,94,71,83,77,79,80,72,75,80,76,76,51,74,38,54,61,39,44,42,36,44,34,37,42,71,32,51,42,54,91,37,73,70,60,35,50,44,43,23,64,76,54,47,33,19,90,84,27,46,49,31,38,38,42,43,79,41,41,47,75,60,58,91,80,65,78,69,82,75,74,72,69,72,84,70,78,71,76,70,83,75,74,80,66,77,84,78,81,86,83,83,84,87,83,85,88,78,93,77,91,76,91,77,87,81,82,81,81,85,82,89,79,81,89,83,85,82,84,89,78,89,77,80,90,84,81,91,71,85,71,83,74,75,81,74,74,76,86,70,67,78,73,45,49,29,42,34,35,23,40,37,29,46,58,91,40,74,44,78,45,62,32,44,33,38,39,68,46,77,56,95,55,40,40,33,34,37,37,34,40,66,45,56,38,61,82,51,66,36,60,70,92,51,53,53,74,54,38,39,48,53,36,40,39,48,28,41,44,28,25,36,54,53,84,80,84,127